Protein AF-A0A8S0ILF7-F1 (afdb_monomer)

Secondary structure (DSSP, 8-state):
------HHHHHHHHHHHHHHHHHHHHHHHHHHHHHHHHHTTSS----------HHHHHHHHHHHHHHHHTS-GGGGSTT--HHHHHHHHS-TT--HHHHHHHHHHHHHHHHHHHHHHHHHHHHHHHHHHHHHHHHHHHHHHHHHHHHHHHHHHHHHHHHHHHHHHHHHHHHHHHHHHHHHHHHHHHHHHHHHHHHHHHHHHS------

Sequence (208 aa):
MGDQPLDRQTSRLSLREQLGSRLQSFRASRGKERRRSQDDAVSATPKGPEVMSPRSRAALARSKQEALDALPADYYQPDYDPVAGELAMLPRMFTESDLEAVVEERSGVLETVSERLSQHVLSNYSKFVAGVTEVASVERDLQEAYKTAKTSRSELANALAEVRANMVITRKQKQKQGLERMLGTLQQLREAAHLHDALRHGTPLLTC

Foldseek 3Di:
DDDDDDPPPVVVVVVVVVVVVVVVVVVVVVVVVVVVVVVVPPPDDDPDDPPPDPVVVVVVLVVLVVLVVPDDPLVPDPPDDPVVVVVVVADPDDDPVNVVVVVVSVVSNVVSVVVVVVVVVVVVVVVVVVVVVVVVVVVVVVVVVVVVVVVVVVVVVVVVVVVVVVVVVVVVVVVVVVVVVVVVVVVVVVVVVVVVVCVVVVDDDPDD

Solvent-accessible surface area (backbone atoms only — not comparable to full-atom values): 12184 Å² total; per-residue (Å²): 140,78,89,88,90,72,75,77,62,60,64,58,54,55,56,52,53,56,53,52,54,55,54,52,54,56,56,54,53,62,61,54,59,57,54,62,66,55,69,77,58,75,83,67,76,72,84,64,81,78,81,67,52,72,68,56,50,53,50,52,53,47,54,48,47,51,51,55,70,67,49,63,76,59,80,77,44,93,86,55,58,68,66,65,52,53,63,69,71,50,60,97,80,67,52,73,68,58,54,50,51,51,48,52,54,51,49,55,41,50,52,48,51,52,50,52,49,51,52,52,51,51,51,51,47,51,53,50,53,51,50,54,54,48,54,54,48,54,50,52,52,52,53,48,52,50,50,51,54,52,51,52,53,52,50,50,54,49,52,51,53,50,52,54,53,51,51,53,51,51,51,53,48,52,51,50,53,52,52,53,52,50,51,53,52,53,50,53,50,50,53,51,49,52,51,50,49,48,54,68,72,64,59,76,85,90,72,135

Radius of gyration: 50.21 Å; Cα contacts (8 Å, |Δi|>4): 11; chains: 1; bounding box: 116×73×133 Å

pLDDT: mean 79.69, std 18.0, range [38.09, 97.81]

Mean predicted aligned error: 18.65 Å

Structure (mmCIF, N/CA/C/O backbone):
data_AF-A0A8S0ILF7-F1
#
_entry.id   AF-A0A8S0ILF7-F1
#
loop_
_atom_site.group_PDB
_atom_site.id
_atom_site.type_symbol
_atom_site.label_atom_id
_atom_site.label_alt_id
_atom_site.label_comp_id
_atom_site.label_asym_id
_atom_site.label_entity_id
_atom_site.label_seq_id
_atom_site.pdbx_PDB_ins_code
_atom_site.Cartn_x
_atom_site.Cartn_y
_atom_site.Cartn_z
_atom_site.occupancy
_atom_site.B_iso_or_equiv
_atom_site.auth_seq_id
_atom_site.auth_comp_id
_atom_site.auth_asym_id
_atom_site.auth_atom_id
_atom_site.pdbx_PDB_model_num
ATOM 1 N N . MET A 1 1 ? 49.358 58.330 -7.832 1.00 38.09 1 MET A N 1
ATOM 2 C CA . MET A 1 1 ? 49.149 58.848 -6.464 1.00 38.09 1 MET A CA 1
ATOM 3 C C . MET A 1 1 ? 47.652 58.781 -6.198 1.00 38.09 1 MET A C 1
ATOM 5 O O . MET A 1 1 ? 46.936 59.540 -6.823 1.00 38.09 1 MET A O 1
ATOM 9 N N . GLY A 1 2 ? 47.070 57.874 -5.430 1.00 43.91 2 GLY A N 1
ATOM 10 C CA . GLY A 1 2 ? 47.560 56.792 -4.591 1.00 43.91 2 GLY A CA 1
ATOM 11 C C . GLY A 1 2 ? 46.351 55.928 -4.200 1.00 43.91 2 GLY A C 1
ATOM 12 O O . GLY A 1 2 ? 45.204 56.315 -4.425 1.00 43.91 2 GLY A O 1
ATOM 13 N N . ASP A 1 3 ? 46.659 54.745 -3.691 1.00 47.09 3 ASP A N 1
ATOM 14 C CA . ASP A 1 3 ? 45.774 53.653 -3.289 1.00 47.09 3 ASP A CA 1
ATOM 15 C C . ASP A 1 3 ? 44.679 54.015 -2.273 1.00 47.09 3 ASP A C 1
ATOM 17 O O . ASP A 1 3 ? 44.877 54.904 -1.450 1.00 47.09 3 ASP A O 1
ATOM 21 N N . GLN A 1 4 ? 43.581 53.237 -2.273 1.00 57.41 4 GLN A N 1
ATOM 22 C CA . GLN A 1 4 ? 43.053 52.522 -1.089 1.00 57.41 4 GLN A CA 1
ATOM 23 C C . GLN A 1 4 ? 41.709 51.815 -1.379 1.00 57.41 4 GLN A C 1
ATOM 25 O O . GLN A 1 4 ? 40.686 52.469 -1.583 1.00 57.41 4 GLN A O 1
ATOM 30 N N . PRO A 1 5 ? 41.667 50.471 -1.294 1.00 52.41 5 PRO A N 1
ATOM 31 C CA . PRO A 1 5 ? 40.442 49.789 -0.887 1.00 52.41 5 PRO A CA 1
ATOM 32 C C . PRO A 1 5 ? 40.747 48.673 0.129 1.00 52.41 5 PRO A C 1
A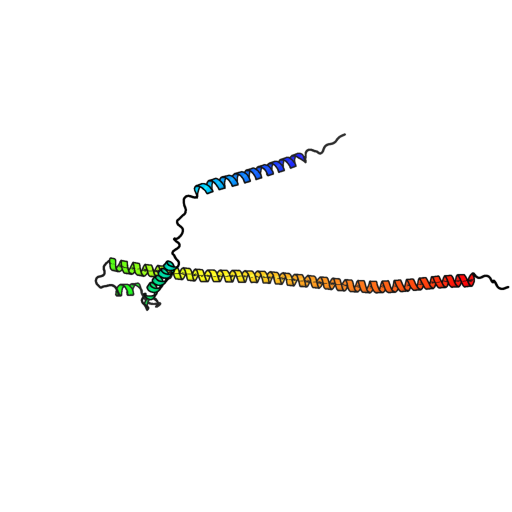TOM 34 O O . PRO A 1 5 ? 40.978 47.533 -0.263 1.00 52.41 5 PRO A O 1
ATOM 37 N N . LEU A 1 6 ? 40.733 48.970 1.437 1.00 54.31 6 LEU A N 1
ATOM 38 C CA . LEU A 1 6 ? 40.907 47.936 2.480 1.00 54.31 6 LEU A CA 1
ATOM 39 C C . LEU A 1 6 ? 39.852 47.929 3.607 1.00 54.31 6 LEU A C 1
ATOM 41 O O . LEU A 1 6 ? 39.732 46.925 4.305 1.00 54.31 6 LEU A O 1
ATOM 45 N N . ASP A 1 7 ? 38.980 48.933 3.732 1.00 55.03 7 ASP A N 1
ATOM 46 C CA . ASP A 1 7 ? 38.110 49.036 4.924 1.00 55.03 7 ASP A CA 1
ATOM 47 C C . ASP A 1 7 ? 36.784 48.258 4.882 1.00 55.03 7 ASP A C 1
ATOM 49 O O . ASP A 1 7 ? 36.095 48.143 5.893 1.00 55.03 7 ASP A O 1
ATOM 53 N N . ARG A 1 8 ? 36.390 47.662 3.748 1.00 55.03 8 ARG A N 1
ATOM 54 C CA . ARG A 1 8 ? 35.097 46.941 3.664 1.00 55.03 8 ARG A CA 1
ATOM 55 C C . ARG A 1 8 ? 35.149 45.473 4.091 1.00 55.03 8 ARG A C 1
ATOM 57 O O . ARG A 1 8 ? 34.095 44.869 4.300 1.00 55.03 8 ARG A O 1
ATOM 64 N N . GLN A 1 9 ? 36.336 44.878 4.213 1.00 55.25 9 GLN A N 1
ATOM 65 C CA . GLN A 1 9 ? 36.470 43.466 4.595 1.00 55.25 9 GLN A CA 1
ATOM 66 C C . GLN A 1 9 ? 36.501 43.258 6.116 1.00 55.25 9 GLN A C 1
ATOM 68 O O . GLN A 1 9 ? 35.951 42.269 6.601 1.00 55.25 9 GLN A O 1
ATOM 73 N N . THR A 1 10 ? 37.035 44.207 6.886 1.00 55.06 10 THR A N 1
ATOM 74 C CA . THR A 1 10 ? 37.161 44.100 8.351 1.00 55.06 10 THR A CA 1
ATOM 75 C C . THR A 1 10 ? 35.806 44.181 9.067 1.00 55.06 10 THR A C 1
ATOM 77 O O . THR A 1 10 ? 35.547 43.404 9.987 1.00 55.06 10 THR A O 1
ATOM 80 N N . SER A 1 11 ? 34.870 45.010 8.586 1.00 57.91 11 SER A N 1
ATOM 81 C CA . SER A 1 11 ? 33.524 45.115 9.177 1.00 57.91 11 SER A CA 1
ATOM 82 C C . SER A 1 11 ? 32.675 43.846 9.011 1.00 57.91 11 SER A C 1
ATOM 84 O O . SER A 1 11 ? 31.798 43.574 9.830 1.00 57.91 11 SER A O 1
ATOM 86 N N . ARG A 1 12 ? 32.932 43.031 7.976 1.00 55.81 12 ARG A N 1
ATOM 87 C CA . ARG A 1 12 ? 32.200 41.771 7.745 1.00 55.81 12 ARG A CA 1
ATOM 88 C C . ARG A 1 12 ? 32.701 40.615 8.609 1.00 55.81 12 ARG A C 1
ATOM 90 O O . ARG A 1 12 ? 31.913 39.726 8.928 1.00 55.81 12 ARG A O 1
ATOM 97 N N . LEU A 1 13 ? 33.971 40.635 9.010 1.00 56.78 13 LEU A N 1
ATOM 98 C CA . LEU A 1 13 ? 34.533 39.629 9.916 1.00 56.78 13 LEU A CA 1
ATOM 99 C C . LEU A 1 13 ? 34.046 39.849 11.358 1.00 56.78 13 LEU A C 1
ATOM 101 O O . LEU A 1 13 ? 33.595 38.899 11.996 1.00 56.78 13 LEU A O 1
ATOM 105 N N . SER A 1 14 ? 33.974 41.108 11.808 1.00 60.34 14 SER A N 1
ATOM 106 C CA . SER A 1 14 ? 33.461 41.482 13.138 1.00 60.34 14 SER A CA 1
ATOM 107 C C . SER A 1 14 ? 32.004 41.049 13.378 1.00 60.34 14 SER A C 1
ATOM 109 O O . SER A 1 14 ? 31.672 40.518 14.442 1.00 60.34 14 SER A O 1
ATOM 111 N N . LEU A 1 15 ? 31.129 41.190 12.373 1.00 57.66 15 LEU A N 1
ATOM 112 C CA . LEU A 1 15 ? 29.717 40.812 12.512 1.00 57.66 15 LEU A CA 1
ATOM 113 C C . LEU A 1 15 ? 29.526 39.290 12.634 1.00 57.66 15 LEU A C 1
ATOM 115 O O . LEU A 1 15 ? 28.615 38.817 13.316 1.00 57.66 15 LEU A O 1
ATOM 119 N N . ARG A 1 16 ? 30.393 38.505 11.981 1.00 60.06 16 ARG A N 1
ATOM 120 C CA . ARG A 1 16 ? 30.332 37.038 12.008 1.00 60.06 16 ARG A CA 1
ATOM 121 C C . ARG A 1 16 ? 30.837 36.478 13.343 1.00 60.06 16 ARG A C 1
ATOM 123 O O . ARG A 1 16 ? 30.262 35.512 13.844 1.00 60.06 16 ARG A O 1
ATOM 130 N N . GLU A 1 17 ? 31.826 37.121 13.961 1.00 61.41 17 GLU A N 1
ATOM 131 C CA . GLU A 1 17 ? 32.304 36.777 15.309 1.00 61.41 17 GLU A CA 1
ATOM 132 C C . GLU A 1 17 ? 31.301 37.169 16.411 1.00 61.41 17 GLU A C 1
ATOM 134 O O . GLU A 1 17 ? 31.074 36.403 17.356 1.00 61.41 17 GLU A O 1
ATOM 139 N N . GLN A 1 18 ? 30.606 38.302 16.263 1.00 61.38 18 GLN A N 1
ATOM 140 C CA . GLN A 1 18 ? 29.538 38.701 17.192 1.00 61.38 18 GLN A CA 1
ATOM 141 C C . GLN A 1 18 ? 28.323 37.761 17.155 1.00 61.38 18 GLN A C 1
ATOM 143 O O . GLN A 1 18 ? 27.709 37.494 18.191 1.00 61.38 18 GLN A O 1
ATOM 148 N N . LEU A 1 19 ? 27.980 37.209 15.988 1.00 60.31 19 LEU A N 1
ATOM 149 C CA . LEU A 1 19 ? 26.893 36.230 15.877 1.00 60.31 19 LEU A CA 1
ATOM 150 C C . LEU A 1 19 ? 27.303 34.841 16.394 1.00 60.31 19 LEU A C 1
ATOM 152 O O . LEU A 1 19 ? 26.491 34.159 17.024 1.00 60.31 19 LEU A O 1
ATOM 156 N N . GLY A 1 20 ? 28.566 34.443 16.204 1.00 62.06 20 GLY A N 1
ATOM 157 C CA . GLY A 1 20 ? 29.103 33.188 16.740 1.00 62.06 20 GLY A CA 1
ATOM 158 C C . GLY A 1 20 ? 29.127 33.151 18.272 1.00 62.06 20 GLY A C 1
ATOM 159 O O . GLY A 1 20 ? 28.687 32.171 18.876 1.00 62.06 20 GLY A O 1
ATOM 160 N N . SER A 1 21 ? 29.566 34.241 18.907 1.00 63.09 21 SER A N 1
ATOM 161 C CA . SER A 1 21 ? 29.618 34.365 20.373 1.00 63.09 21 SER A CA 1
ATOM 162 C C . SER A 1 21 ? 28.227 34.424 21.019 1.00 63.09 21 SER A C 1
ATOM 164 O O . SER A 1 21 ? 28.002 33.786 22.051 1.00 63.09 21 SER A O 1
ATOM 166 N N . ARG A 1 22 ? 27.250 35.088 20.380 1.00 60.34 22 ARG A N 1
ATOM 167 C CA . ARG A 1 22 ? 25.849 35.097 20.843 1.00 60.34 22 ARG A CA 1
ATOM 168 C C . ARG A 1 22 ? 25.179 33.725 20.775 1.00 60.34 22 ARG A C 1
ATOM 170 O O . ARG A 1 22 ? 24.416 33.378 21.672 1.00 60.34 22 ARG A O 1
ATOM 177 N N . LEU A 1 23 ? 25.460 32.916 19.755 1.00 59.75 23 LEU A N 1
ATOM 178 C CA . LEU A 1 23 ? 24.883 31.568 19.667 1.00 59.75 23 LEU A CA 1
ATOM 179 C C . LEU A 1 23 ? 25.485 30.603 20.701 1.00 59.75 23 LEU A C 1
ATOM 181 O O . LEU A 1 23 ? 24.783 29.718 21.198 1.00 59.75 23 LEU A O 1
ATOM 185 N N . GLN A 1 24 ? 26.753 30.789 21.078 1.00 61.06 24 GLN A N 1
ATOM 186 C CA . GLN A 1 24 ? 27.391 29.971 22.114 1.00 61.06 24 GLN A CA 1
ATOM 187 C C . GLN A 1 24 ? 26.863 30.284 23.522 1.00 61.06 24 GLN A C 1
ATOM 189 O O . GLN A 1 24 ? 26.600 29.351 24.284 1.00 61.06 24 GLN A O 1
ATOM 194 N N . SER A 1 25 ? 26.610 31.556 23.856 1.00 62.41 25 SER A N 1
ATOM 195 C CA . SER A 1 25 ? 26.035 31.921 25.162 1.00 62.41 25 SER A CA 1
ATOM 196 C C . SER A 1 25 ? 24.579 31.461 25.321 1.00 62.41 25 SER A C 1
ATOM 198 O O . SER A 1 25 ? 24.201 30.979 26.390 1.00 62.41 25 SER A O 1
ATOM 200 N N . PHE A 1 26 ? 23.783 31.471 24.245 1.00 58.09 26 PHE A N 1
ATOM 201 C CA . PHE A 1 26 ? 22.426 30.904 24.259 1.00 58.09 26 PHE A CA 1
ATOM 202 C C . PHE A 1 26 ? 22.411 29.380 24.463 1.00 58.09 26 PHE A C 1
ATOM 204 O O . PHE A 1 26 ? 21.533 28.852 25.153 1.00 58.09 26 PHE A O 1
ATOM 211 N N . ARG A 1 27 ? 23.389 28.656 23.901 1.00 58.84 27 ARG A N 1
ATOM 212 C CA . ARG A 1 27 ? 23.500 27.197 24.071 1.00 58.84 27 ARG A CA 1
ATOM 213 C C . ARG A 1 27 ? 23.954 26.812 25.484 1.00 58.84 27 ARG A C 1
ATOM 215 O O . ARG A 1 27 ? 23.484 25.803 26.008 1.00 58.84 27 ARG A O 1
ATOM 222 N N . ALA A 1 28 ? 24.803 27.624 26.118 1.00 59.00 28 ALA A N 1
ATOM 223 C CA . ALA A 1 28 ? 25.267 27.401 27.488 1.00 59.00 28 ALA A CA 1
ATOM 224 C C . ALA A 1 28 ? 24.167 27.636 28.545 1.00 59.00 28 ALA A C 1
ATOM 226 O O . ALA A 1 28 ? 24.058 26.845 29.483 1.00 59.00 28 ALA A O 1
ATOM 227 N N . SER A 1 29 ? 23.297 28.643 28.371 1.00 57.84 29 SER A N 1
ATOM 228 C CA . SER A 1 29 ? 22.188 28.889 29.314 1.00 57.84 29 SER A CA 1
ATOM 229 C C . SER A 1 29 ? 21.117 27.794 29.287 1.00 57.84 29 SER A C 1
ATOM 231 O O . SER A 1 29 ? 20.679 27.345 30.344 1.00 57.84 29 SER A O 1
ATOM 233 N N . ARG A 1 30 ? 20.752 27.259 28.110 1.00 57.44 30 ARG A N 1
ATOM 234 C CA . ARG A 1 30 ? 19.754 26.169 28.032 1.00 57.44 30 ARG A CA 1
ATOM 235 C C . ARG A 1 30 ? 20.221 24.847 28.651 1.00 57.44 30 ARG A C 1
ATOM 237 O O . ARG A 1 30 ? 19.387 24.048 29.069 1.00 57.44 30 ARG A O 1
ATOM 244 N N . GLY A 1 31 ? 21.531 24.602 28.714 1.00 50.47 31 GLY A N 1
ATOM 245 C CA . GLY A 1 31 ? 22.085 23.398 29.340 1.00 50.47 31 GLY A CA 1
ATOM 246 C C . GLY A 1 31 ? 22.060 23.428 30.872 1.00 50.47 31 GLY A C 1
ATOM 247 O O . GLY A 1 31 ? 22.010 22.371 31.498 1.00 50.47 31 GLY A O 1
ATOM 248 N N . LYS A 1 32 ? 22.073 24.624 31.478 1.00 54.00 32 LYS A N 1
ATOM 249 C CA . LYS A 1 32 ? 22.167 24.796 32.936 1.00 54.00 32 LYS A CA 1
ATOM 250 C C . LYS A 1 32 ? 20.793 24.831 33.616 1.00 54.00 32 LYS A C 1
ATOM 252 O O . LYS A 1 32 ? 20.650 24.243 34.683 1.00 54.00 32 LYS A O 1
ATOM 257 N N . GLU A 1 33 ? 19.778 25.396 32.956 1.00 51.66 33 GLU A N 1
ATOM 258 C CA . GLU A 1 33 ? 18.379 25.368 33.424 1.00 51.66 33 GLU A CA 1
ATOM 259 C C . GLU A 1 33 ? 17.842 23.929 33.528 1.00 51.66 33 GLU A C 1
ATOM 261 O O . GLU A 1 33 ? 17.172 23.563 34.487 1.00 51.66 33 GLU A O 1
ATOM 266 N N . ARG A 1 34 ? 18.210 23.067 32.568 1.00 52.72 34 ARG A N 1
ATOM 267 C CA . ARG A 1 34 ? 17.722 21.682 32.501 1.00 52.72 34 ARG A CA 1
ATOM 268 C C . ARG A 1 34 ? 18.242 20.768 33.608 1.00 52.72 34 ARG A C 1
ATOM 270 O O . ARG A 1 34 ? 17.570 19.796 33.920 1.00 52.72 34 ARG A O 1
ATOM 277 N N . ARG A 1 35 ? 19.415 21.051 34.185 1.00 50.53 35 ARG A N 1
ATOM 278 C CA . ARG A 1 35 ? 19.965 20.234 35.280 1.00 50.53 35 ARG A CA 1
ATOM 279 C C . ARG A 1 35 ? 19.326 20.573 36.623 1.00 50.53 35 ARG A C 1
ATOM 281 O O . ARG A 1 35 ? 19.056 19.670 37.397 1.00 50.53 35 ARG A O 1
ATOM 288 N N . ARG A 1 36 ? 18.988 21.845 36.863 1.00 50.94 36 ARG A N 1
ATOM 289 C CA . ARG A 1 36 ? 18.356 22.257 38.125 1.00 50.94 36 ARG A CA 1
ATOM 290 C C . ARG A 1 36 ? 16.922 21.741 38.267 1.00 50.94 36 ARG A C 1
ATOM 292 O O . ARG A 1 36 ? 16.535 21.345 39.350 1.00 50.94 36 ARG A O 1
ATOM 299 N N . SER A 1 37 ? 16.171 21.650 37.169 1.00 50.81 37 SER A N 1
ATOM 300 C CA . SER A 1 37 ? 14.818 21.070 37.185 1.00 50.81 37 SER A CA 1
ATOM 301 C C . SER A 1 37 ? 14.788 19.537 37.214 1.00 50.81 37 SER A C 1
ATOM 303 O O . SER A 1 37 ? 13.708 18.964 37.320 1.00 50.81 37 SER A O 1
ATOM 305 N N . GLN A 1 38 ? 15.936 18.866 37.065 1.00 48.66 38 GLN A N 1
ATOM 306 C CA . GLN A 1 38 ? 16.002 17.403 37.036 1.00 48.66 38 GLN A CA 1
ATOM 307 C C . GLN A 1 38 ? 16.327 16.806 38.412 1.00 48.66 38 GLN A C 1
ATOM 309 O O . GLN A 1 38 ? 15.886 15.696 38.692 1.00 48.66 38 GLN A O 1
ATOM 314 N N . ASP A 1 39 ? 17.000 17.562 39.285 1.00 46.12 39 ASP A N 1
ATOM 315 C CA . ASP A 1 39 ? 17.354 17.103 40.634 1.00 46.12 39 ASP A CA 1
ATOM 316 C C . ASP A 1 39 ? 16.225 17.331 41.666 1.00 46.12 39 ASP A C 1
ATOM 318 O O . ASP A 1 39 ? 16.116 16.571 42.625 1.00 46.12 39 ASP A O 1
ATOM 322 N N . ASP A 1 40 ? 15.305 18.277 41.428 1.00 47.06 40 ASP A N 1
ATOM 323 C CA . ASP A 1 40 ? 14.138 18.530 42.303 1.00 47.06 40 ASP A CA 1
ATOM 324 C C . ASP A 1 40 ? 12.918 17.627 41.999 1.00 47.06 40 ASP A C 1
ATOM 326 O O . ASP A 1 40 ? 11.901 17.690 42.687 1.00 47.06 40 ASP A O 1
ATOM 330 N N . ALA A 1 41 ? 13.001 16.758 40.982 1.00 44.53 41 ALA A N 1
ATOM 331 C CA . ALA A 1 41 ? 11.900 15.886 40.546 1.00 44.53 41 ALA A CA 1
ATOM 332 C C . ALA A 1 41 ? 12.064 14.402 40.948 1.00 44.53 41 ALA A C 1
ATOM 334 O O . ALA A 1 41 ? 11.237 13.571 40.574 1.00 44.53 41 ALA A O 1
ATOM 335 N N . VAL A 1 42 ? 13.111 14.042 41.702 1.00 49.00 42 VAL A N 1
ATOM 336 C CA . VAL A 1 42 ? 13.426 12.634 42.041 1.00 49.00 42 VAL A CA 1
ATOM 337 C C . VAL A 1 42 ? 12.732 12.142 43.329 1.00 49.00 42 VAL A C 1
ATOM 339 O O . VAL A 1 42 ? 12.794 10.958 43.641 1.00 49.00 42 VAL A O 1
ATOM 342 N N . SER A 1 43 ? 12.000 12.989 44.063 1.00 45.09 43 SER A N 1
ATOM 343 C CA . SER A 1 43 ? 11.345 12.596 45.331 1.00 45.09 43 SER A CA 1
ATOM 344 C C . SER A 1 43 ? 9.820 12.433 45.276 1.00 45.09 43 SER A C 1
ATOM 346 O O . SER A 1 43 ? 9.210 12.108 46.293 1.00 45.09 43 SER A O 1
ATOM 348 N N . ALA A 1 44 ? 9.190 12.585 44.110 1.00 46.44 44 ALA A N 1
ATOM 349 C CA . ALA A 1 44 ? 7.756 12.360 43.944 1.00 46.44 44 ALA A CA 1
ATOM 350 C C . ALA A 1 44 ? 7.499 11.387 42.792 1.00 46.44 44 ALA A C 1
ATOM 352 O O . ALA A 1 44 ? 7.015 11.763 41.728 1.00 46.44 44 ALA A O 1
ATOM 353 N N . THR A 1 45 ? 7.828 10.112 42.997 1.00 46.31 45 THR A N 1
ATOM 354 C CA . THR A 1 45 ? 7.235 9.037 42.202 1.00 46.31 45 THR A CA 1
ATOM 355 C C . THR A 1 45 ? 5.733 9.000 42.505 1.00 46.31 45 THR A C 1
ATOM 357 O O . THR A 1 4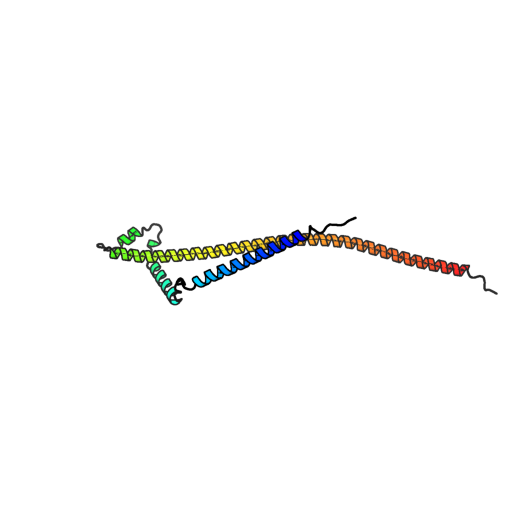5 ? 5.353 8.660 43.630 1.00 46.31 45 THR A O 1
ATOM 360 N N . PRO A 1 46 ? 4.841 9.319 41.547 1.00 44.69 46 PRO A N 1
ATOM 361 C CA . PRO A 1 46 ? 3.455 8.913 41.685 1.00 44.69 46 PRO A CA 1
ATOM 362 C C . PRO A 1 46 ? 3.471 7.385 41.715 1.00 44.69 46 PRO A C 1
ATOM 364 O O . PRO A 1 46 ? 4.090 6.754 40.854 1.00 44.69 46 PRO A O 1
ATOM 367 N N . LYS A 1 47 ? 2.849 6.786 42.736 1.00 45.69 47 LYS A N 1
ATOM 368 C CA . LYS A 1 47 ? 2.578 5.348 42.755 1.00 45.69 47 LYS A CA 1
ATOM 369 C C . LYS A 1 47 ? 1.920 5.010 41.416 1.00 45.69 47 LYS A C 1
ATOM 371 O O . LYS A 1 47 ? 0.792 5.427 41.161 1.00 45.69 47 LYS A O 1
ATOM 376 N N . GLY A 1 48 ? 2.666 4.346 40.532 1.00 43.91 48 GLY A N 1
ATOM 377 C CA . GLY A 1 48 ? 2.119 3.814 39.291 1.00 43.91 48 GLY A CA 1
ATOM 378 C C . GLY A 1 48 ? 0.953 2.879 39.617 1.00 43.91 48 GLY A C 1
ATOM 379 O O . GLY A 1 48 ? 0.867 2.409 40.757 1.00 43.91 48 GLY A O 1
ATOM 380 N N . PRO A 1 49 ? 0.054 2.608 38.655 1.00 53.09 49 PRO A N 1
ATOM 381 C CA . PRO A 1 49 ? -1.045 1.682 38.885 1.00 53.09 49 PRO A CA 1
ATOM 382 C C . PRO A 1 49 ? -0.440 0.378 39.397 1.00 53.09 49 PRO A C 1
ATOM 384 O O . PRO A 1 49 ? 0.426 -0.189 38.726 1.00 53.09 49 PRO A O 1
ATOM 387 N N . GLU A 1 50 ? -0.823 -0.041 40.607 1.00 52.53 50 GLU A N 1
ATOM 388 C CA . GLU A 1 50 ? -0.378 -1.308 41.173 1.00 52.53 50 GLU A CA 1
ATOM 389 C C . GLU A 1 50 ? -0.549 -2.374 40.095 1.00 52.53 50 GLU A C 1
ATOM 391 O O . GLU A 1 50 ? -1.654 -2.635 39.607 1.00 52.53 50 GLU A O 1
ATOM 396 N N . VAL A 1 51 ? 0.572 -2.932 39.638 1.00 57.88 51 VAL A N 1
ATOM 397 C CA . VAL A 1 51 ? 0.565 -3.970 38.617 1.00 57.88 51 VAL A CA 1
ATOM 398 C C . VAL A 1 51 ? 0.036 -5.218 39.306 1.00 57.88 51 VAL A C 1
ATOM 400 O O . VAL A 1 51 ? 0.793 -6.025 39.839 1.00 57.88 51 VAL A O 1
ATOM 403 N N . MET A 1 52 ? -1.293 -5.335 39.355 1.00 60.66 52 MET A N 1
ATOM 404 C CA . MET A 1 52 ? -1.982 -6.525 39.828 1.00 60.66 52 MET A CA 1
ATOM 405 C C . MET A 1 52 ? -1.377 -7.741 39.127 1.00 60.66 52 MET A C 1
ATOM 407 O O . MET A 1 52 ? -1.245 -7.763 37.899 1.00 60.66 52 MET A O 1
ATOM 411 N N . SER A 1 53 ? -1.013 -8.745 39.922 1.00 73.94 53 SER A N 1
ATOM 412 C CA . SER A 1 53 ? -0.519 -10.027 39.429 1.00 73.94 53 SER A CA 1
ATOM 413 C C . SER A 1 53 ? -1.442 -10.582 38.328 1.00 73.94 53 SER A C 1
ATOM 415 O O . SER A 1 53 ? -2.667 -10.460 38.426 1.00 73.94 53 SER A O 1
ATOM 417 N N . PRO A 1 54 ? -0.909 -11.247 37.287 1.00 68.50 54 PRO A N 1
ATOM 418 C CA . PRO A 1 54 ? -1.725 -11.859 36.235 1.00 68.50 54 PRO A CA 1
ATOM 419 C C . PRO A 1 54 ? -2.826 -12.778 36.788 1.00 68.50 54 PRO A C 1
ATOM 421 O O . PRO A 1 54 ? -3.925 -12.836 36.241 1.00 68.50 54 PRO A O 1
ATOM 424 N N . ARG A 1 55 ? -2.557 -13.445 37.921 1.00 69.44 55 ARG A N 1
ATOM 425 C CA . ARG A 1 55 ? -3.540 -14.270 38.637 1.00 69.44 55 ARG A CA 1
ATOM 426 C C . ARG A 1 55 ? -4.688 -13.456 39.234 1.00 69.44 55 ARG A C 1
ATOM 428 O O . ARG A 1 55 ? -5.829 -13.892 39.131 1.00 69.44 55 ARG A O 1
ATOM 435 N N . SER A 1 56 ? -4.417 -12.294 39.828 1.00 73.38 56 SER A N 1
ATOM 436 C CA . SER A 1 56 ? -5.466 -11.460 40.424 1.00 73.38 56 SER A CA 1
ATOM 437 C C . SER A 1 56 ? -6.294 -10.736 39.366 1.00 73.38 56 SER A C 1
ATOM 439 O O . SER A 1 56 ? -7.500 -10.608 39.540 1.00 73.38 56 SER A O 1
ATOM 441 N N . ARG A 1 57 ? -5.707 -10.362 38.220 1.00 70.19 57 ARG A N 1
ATOM 442 C CA . ARG A 1 57 ? -6.478 -9.853 37.069 1.00 70.19 57 ARG A CA 1
ATOM 443 C C . ARG A 1 57 ? -7.419 -10.900 36.483 1.00 70.19 57 ARG A C 1
ATOM 445 O O . ARG A 1 57 ? -8.566 -10.584 36.193 1.00 70.19 57 ARG A O 1
ATOM 452 N N . ALA A 1 58 ? -6.953 -12.139 36.327 1.00 73.69 58 ALA A N 1
ATOM 453 C CA . ALA A 1 58 ? -7.790 -13.227 35.826 1.00 73.69 58 ALA A CA 1
ATOM 454 C C . ALA A 1 58 ? -8.932 -13.571 36.797 1.00 73.69 58 ALA A C 1
ATOM 456 O O . ALA A 1 58 ? -10.047 -13.827 36.354 1.00 73.69 58 ALA A O 1
ATOM 457 N N . ALA A 1 59 ? -8.671 -13.538 38.108 1.00 77.50 59 ALA A N 1
ATOM 458 C CA . ALA A 1 59 ? -9.704 -13.717 39.126 1.00 77.50 59 ALA A CA 1
ATOM 459 C C . ALA A 1 59 ? -10.750 -12.589 39.086 1.00 77.50 59 ALA A C 1
ATOM 461 O O . ALA A 1 59 ? -11.941 -12.875 39.067 1.00 77.50 59 ALA A O 1
ATOM 462 N N . LEU A 1 60 ? -10.313 -11.330 38.969 1.00 76.38 60 LEU A N 1
ATOM 463 C CA . LEU A 1 60 ? -11.210 -10.176 38.855 1.00 76.38 60 LEU A CA 1
ATOM 464 C C . LEU A 1 60 ? -12.039 -10.214 37.561 1.00 76.38 60 LEU A C 1
ATOM 466 O O . LEU A 1 60 ? -13.212 -9.874 37.549 1.00 76.38 60 LEU A O 1
ATOM 470 N N . ALA A 1 61 ? -11.447 -10.645 36.446 1.00 76.00 61 ALA A N 1
ATOM 471 C CA . ALA A 1 61 ? -12.170 -10.785 35.184 1.00 76.00 61 ALA A CA 1
ATOM 472 C C . ALA A 1 61 ? -13.251 -11.878 35.251 1.00 76.00 61 ALA A C 1
ATOM 474 O O . ALA A 1 61 ? -14.314 -11.712 34.655 1.00 76.00 61 ALA A O 1
ATOM 475 N N . ARG A 1 62 ? -12.988 -12.968 35.987 1.00 79.31 62 ARG A N 1
ATOM 476 C CA . ARG A 1 62 ? -13.971 -14.029 36.249 1.00 79.31 62 ARG A CA 1
ATOM 477 C C . AR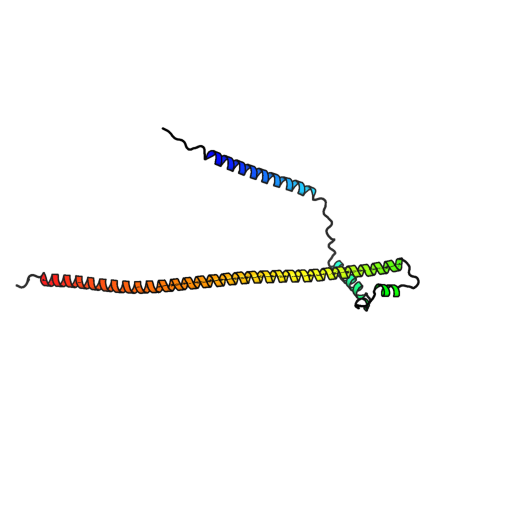G A 1 62 ? -15.097 -13.540 37.147 1.00 79.31 62 ARG A C 1
ATOM 479 O O . ARG A 1 62 ? -16.242 -13.690 36.754 1.00 79.31 62 ARG A O 1
ATOM 486 N N . SER A 1 63 ? -14.794 -12.859 38.252 1.00 78.81 63 SER A N 1
ATOM 487 C CA . SER A 1 63 ? -15.838 -12.313 39.132 1.00 78.81 63 SER A CA 1
ATOM 488 C C . SER A 1 63 ? -16.713 -11.275 38.420 1.00 78.81 63 SER A C 1
ATOM 490 O O . SER A 1 63 ? -17.922 -11.240 38.610 1.00 78.81 63 SER A O 1
ATOM 492 N N . LYS A 1 64 ? -16.124 -10.463 37.533 1.00 79.62 64 LYS A N 1
ATOM 493 C CA . LYS A 1 64 ? -16.865 -9.528 36.671 1.00 79.62 64 LYS A CA 1
ATOM 494 C C . LYS A 1 64 ? -17.752 -10.239 35.644 1.00 79.62 64 LYS A C 1
ATOM 496 O O . LYS A 1 64 ? -18.803 -9.721 35.295 1.00 79.62 64 LYS A O 1
ATOM 501 N N . GLN A 1 65 ? -17.322 -11.392 35.128 1.00 80.81 65 GLN A N 1
ATOM 502 C CA . GLN A 1 65 ? -18.143 -12.216 34.235 1.00 80.81 65 GLN A CA 1
ATOM 503 C C . GLN A 1 65 ? -19.292 -12.869 35.005 1.00 80.81 65 GLN A C 1
ATOM 505 O O . GLN A 1 65 ? -20.422 -12.805 34.551 1.00 80.81 65 GLN A O 1
ATOM 510 N N . GLU A 1 66 ? -19.017 -13.415 36.186 1.00 82.75 66 GLU A N 1
ATOM 511 C CA . GLU A 1 66 ? -20.027 -14.015 37.060 1.00 82.75 66 GLU A CA 1
ATOM 512 C C . GLU A 1 66 ? -21.096 -12.991 37.471 1.00 82.75 66 GLU A C 1
ATOM 514 O O . GLU A 1 66 ? -22.276 -13.314 37.451 1.00 82.75 66 GLU A O 1
ATOM 519 N N . ALA A 1 67 ? -20.712 -11.738 37.748 1.00 79.25 67 ALA A N 1
ATOM 520 C CA . ALA A 1 67 ? -21.655 -10.652 38.035 1.00 79.25 67 ALA A CA 1
ATOM 521 C C . ALA A 1 67 ? -22.545 -10.277 36.833 1.00 79.25 67 ALA A C 1
ATOM 523 O O . ALA A 1 67 ? -23.688 -9.868 37.014 1.00 79.25 67 ALA A O 1
ATOM 524 N N . LEU A 1 68 ? -22.040 -10.424 35.603 1.00 81.81 68 LEU A N 1
ATOM 525 C CA . LEU A 1 68 ? -22.827 -10.217 34.383 1.00 81.81 68 LEU A CA 1
ATOM 526 C C . LEU A 1 68 ? -23.742 -11.403 34.083 1.00 81.81 68 LEU A C 1
ATOM 528 O O . LEU A 1 68 ? -24.876 -11.203 33.668 1.00 81.81 68 LEU A O 1
ATOM 532 N N . ASP A 1 69 ? -23.262 -12.623 34.308 1.00 83.38 69 ASP A N 1
ATOM 533 C CA . ASP A 1 69 ? -24.036 -13.846 34.091 1.00 83.38 69 ASP A CA 1
ATOM 534 C C . ASP A 1 69 ? -25.134 -14.019 35.162 1.00 83.38 69 ASP A C 1
ATOM 536 O O . ASP A 1 69 ? -26.122 -14.713 34.931 1.00 83.38 69 ASP A O 1
ATOM 540 N N . ALA A 1 70 ? -24.978 -13.375 36.325 1.00 83.19 70 ALA A N 1
ATOM 541 C CA . ALA A 1 70 ? -25.976 -13.319 37.390 1.00 83.19 70 ALA A CA 1
ATOM 542 C C . ALA A 1 70 ? -27.129 -12.337 37.109 1.00 83.19 70 ALA A C 1
ATOM 544 O O . ALA A 1 70 ? -28.134 -12.364 37.825 1.00 83.19 70 ALA A O 1
ATOM 545 N N . LEU A 1 71 ? -27.013 -11.476 36.090 1.00 82.94 71 LEU A N 1
ATOM 546 C CA . LEU A 1 71 ? -28.074 -10.535 35.745 1.00 82.94 71 LEU A CA 1
ATOM 547 C C . LEU A 1 71 ? -29.296 -11.285 35.179 1.00 82.94 71 LEU A C 1
ATOM 549 O O . LEU A 1 71 ? -29.133 -12.174 34.338 1.00 82.94 71 LEU A O 1
ATOM 553 N N . PRO A 1 72 ? -30.530 -10.927 35.583 1.00 82.81 72 PRO A N 1
ATOM 554 C CA . PRO A 1 72 ? -31.732 -11.529 35.016 1.00 82.81 72 PRO A CA 1
ATOM 555 C C . PRO A 1 72 ? -31.781 -11.377 33.491 1.00 82.81 72 PRO A C 1
ATOM 557 O O . PRO A 1 72 ? -31.464 -10.315 32.957 1.00 82.81 72 PRO A O 1
ATOM 560 N N . ALA A 1 73 ? -32.239 -12.414 32.783 1.00 83.38 73 ALA A N 1
ATOM 561 C CA . ALA A 1 73 ? -32.303 -12.420 31.317 1.00 83.38 73 ALA A CA 1
ATOM 562 C C . ALA A 1 73 ? -33.157 -11.273 30.737 1.00 83.38 73 ALA A C 1
ATOM 564 O O . ALA A 1 73 ? -32.936 -10.837 29.606 1.00 83.38 73 ALA A O 1
ATOM 565 N N . ASP A 1 74 ? -34.099 -10.760 31.528 1.00 85.06 74 ASP A N 1
ATOM 566 C CA . ASP A 1 74 ? -34.987 -9.661 31.156 1.00 85.06 74 ASP A CA 1
ATOM 567 C C . ASP A 1 74 ? -34.227 -8.344 30.925 1.00 85.06 74 ASP A C 1
ATOM 569 O O . ASP A 1 74 ? -34.637 -7.552 30.081 1.00 85.06 74 ASP A O 1
ATOM 573 N N . TYR A 1 75 ? -33.049 -8.160 31.542 1.00 84.50 75 TYR A N 1
ATOM 574 C CA . TYR A 1 75 ? -32.175 -7.001 31.303 1.00 84.50 75 TYR A CA 1
ATOM 575 C C . TYR A 1 75 ? -31.674 -6.880 29.859 1.00 84.50 75 TYR A C 1
ATOM 577 O O . TYR A 1 75 ? -31.241 -5.805 29.447 1.00 84.50 75 TYR A O 1
ATOM 585 N N . TYR A 1 76 ? -31.708 -7.968 29.089 1.00 86.25 76 TYR A N 1
ATOM 586 C CA . TYR A 1 76 ? -31.293 -7.970 27.687 1.00 86.25 76 TYR A CA 1
ATOM 587 C C . TYR A 1 76 ? -32.451 -7.691 26.720 1.00 86.25 76 TYR A C 1
ATOM 589 O O . 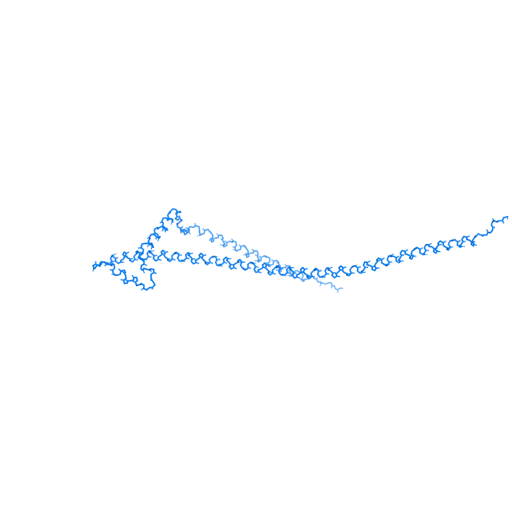TYR A 1 76 ? -32.226 -7.622 25.509 1.00 86.25 76 TYR A O 1
ATOM 597 N N . GLN A 1 77 ? -33.682 -7.539 27.221 1.00 91.38 77 GLN A N 1
ATOM 598 C CA . GLN A 1 77 ? -34.833 -7.206 26.390 1.00 91.38 77 GLN A CA 1
ATOM 599 C C . GLN A 1 77 ? -34.930 -5.687 26.169 1.00 91.38 77 GLN A C 1
ATOM 601 O O . GLN A 1 77 ? -34.723 -4.913 27.101 1.00 91.38 77 GLN A O 1
ATOM 606 N N . PRO A 1 78 ? -35.272 -5.236 24.949 1.00 85.38 78 PRO A N 1
ATOM 607 C CA . PRO A 1 78 ? -35.295 -3.812 24.608 1.00 85.38 78 PRO A CA 1
ATOM 608 C C . PRO A 1 78 ? -36.394 -3.012 25.328 1.00 85.38 78 PRO A C 1
ATOM 610 O O . PRO A 1 78 ? -36.232 -1.807 25.498 1.00 85.38 78 PRO A O 1
ATOM 613 N N . ASP A 1 79 ? -37.473 -3.670 25.763 1.00 89.88 79 ASP A N 1
ATOM 614 C CA . ASP A 1 79 ? -38.652 -3.028 26.367 1.00 89.88 79 ASP A CA 1
ATOM 615 C C . ASP A 1 79 ? -38.735 -3.221 27.894 1.00 89.88 79 ASP A C 1
ATOM 617 O O . ASP A 1 79 ? -39.747 -2.893 28.515 1.00 89.88 79 ASP A O 1
ATOM 621 N N . TYR A 1 80 ? -37.699 -3.791 28.514 1.00 89.31 80 TYR A N 1
ATOM 622 C CA . TYR A 1 80 ? -37.688 -4.054 29.950 1.00 89.31 80 TYR A CA 1
ATOM 623 C C . TYR A 1 80 ? -37.393 -2.780 30.748 1.00 89.31 80 TYR A C 1
ATOM 625 O O . TYR A 1 80 ? -36.440 -2.059 30.452 1.00 89.31 80 TYR A O 1
ATOM 633 N N . ASP A 1 81 ? -38.190 -2.525 31.789 1.00 89.25 81 ASP A N 1
ATOM 634 C CA . ASP A 1 81 ? -37.926 -1.469 32.766 1.00 89.25 81 ASP A CA 1
ATOM 635 C C . ASP A 1 81 ? -37.139 -2.049 33.958 1.00 89.25 81 ASP A C 1
ATOM 637 O O . ASP A 1 81 ? -37.725 -2.701 34.832 1.00 89.25 81 ASP A O 1
ATOM 641 N N . PRO A 1 82 ? -35.815 -1.811 34.029 1.00 85.19 82 PRO A N 1
ATOM 642 C CA . PRO A 1 82 ? -34.974 -2.370 35.078 1.00 85.19 82 PRO A CA 1
ATOM 643 C C . PRO A 1 82 ? -35.285 -1.790 36.456 1.00 85.19 82 PRO A C 1
ATOM 645 O O . PRO A 1 82 ? -35.034 -2.451 37.458 1.00 85.19 82 PRO A O 1
ATOM 648 N N . VAL A 1 83 ? -35.846 -0.580 36.535 1.00 87.94 83 VAL A N 1
ATOM 649 C CA . VAL A 1 83 ? -36.188 0.034 37.822 1.00 87.94 83 VAL A CA 1
ATOM 650 C C . VAL A 1 83 ? -37.450 -0.614 38.374 1.00 87.94 83 VAL A C 1
ATOM 652 O O . VAL A 1 83 ? -37.470 -1.027 39.532 1.00 87.94 83 VAL A O 1
ATOM 655 N N . ALA A 1 84 ? -38.486 -0.769 37.546 1.00 87.19 84 ALA A N 1
ATOM 656 C CA . ALA A 1 84 ? -39.707 -1.459 37.957 1.00 87.19 84 ALA A CA 1
ATOM 657 C C . ALA A 1 84 ? -39.445 -2.926 38.341 1.00 87.19 84 ALA A C 1
ATOM 659 O O . ALA A 1 84 ? -40.028 -3.415 39.310 1.00 87.19 84 ALA A O 1
ATOM 660 N N . GLY A 1 85 ? -38.552 -3.610 37.618 1.00 85.12 85 GLY A N 1
ATOM 661 C CA . GLY A 1 85 ? -38.173 -4.992 37.907 1.00 85.12 85 GLY A CA 1
ATOM 662 C C . GLY A 1 85 ? -37.452 -5.167 39.245 1.00 85.12 85 GLY A C 1
ATOM 663 O O . GLY A 1 85 ? -37.832 -6.027 40.037 1.00 85.12 85 GLY A O 1
ATOM 664 N N . GLU A 1 86 ? -36.469 -4.317 39.550 1.00 86.19 86 GLU A N 1
ATOM 665 C CA . GLU A 1 86 ? -35.752 -4.368 40.835 1.00 86.19 86 GLU A CA 1
ATOM 666 C C . GLU A 1 86 ? -36.657 -3.982 42.012 1.00 86.19 86 GLU A C 1
ATOM 668 O O . GLU A 1 86 ? -36.653 -4.639 43.053 1.00 86.19 86 GLU A O 1
ATOM 673 N N . LEU A 1 87 ? -37.523 -2.978 41.827 1.00 84.75 87 LEU A N 1
ATOM 674 C CA . LEU A 1 87 ? -38.511 -2.596 42.839 1.00 84.75 87 LEU A CA 1
ATOM 675 C C . LEU A 1 87 ? -39.526 -3.713 43.130 1.00 84.75 87 LEU A C 1
ATOM 677 O O . LEU A 1 87 ? -40.017 -3.811 44.254 1.00 84.75 87 LEU A O 1
ATOM 681 N N . ALA A 1 88 ? -39.833 -4.562 42.146 1.00 85.12 88 ALA A N 1
ATOM 682 C CA . ALA A 1 88 ? -40.720 -5.710 42.320 1.00 85.12 88 ALA A CA 1
ATOM 683 C C . ALA A 1 88 ? -40.060 -6.886 43.064 1.00 85.12 88 ALA A C 1
ATOM 685 O O . ALA A 1 88 ? -40.772 -7.702 43.652 1.00 85.12 88 ALA A O 1
ATOM 686 N N . MET A 1 89 ? -38.725 -6.977 43.051 1.00 83.19 89 MET A N 1
ATOM 687 C CA . MET A 1 89 ? -37.966 -8.029 43.740 1.00 83.19 89 MET A CA 1
ATOM 688 C C . MET A 1 89 ? -37.604 -7.679 45.190 1.00 83.19 89 MET A C 1
ATOM 690 O O . MET A 1 89 ? -37.228 -8.568 45.958 1.00 83.19 89 MET A O 1
ATOM 694 N N . LEU A 1 90 ? -37.758 -6.414 45.596 1.00 83.75 90 LEU A N 1
ATOM 695 C CA . LEU A 1 90 ? -37.513 -5.984 46.970 1.00 83.75 90 LEU A CA 1
ATOM 696 C C . LEU A 1 90 ? -38.532 -6.581 47.963 1.00 83.75 90 LEU A C 1
ATOM 698 O O . LEU A 1 90 ? -39.720 -6.733 47.652 1.00 83.75 90 LEU A O 1
ATOM 702 N N . PRO A 1 91 ? -38.110 -6.876 49.207 1.00 82.94 91 PRO A N 1
ATOM 703 C CA . PRO A 1 91 ? -39.027 -7.264 50.272 1.00 82.94 91 PRO A CA 1
ATOM 704 C C . PRO A 1 91 ? -40.103 -6.194 50.514 1.00 82.94 91 PRO A C 1
ATOM 706 O O . PRO A 1 91 ? -39.834 -4.998 50.462 1.00 82.94 91 PRO A O 1
ATOM 709 N N . ARG A 1 92 ? -41.325 -6.609 50.889 1.00 75.50 92 ARG A N 1
ATOM 710 C CA . ARG A 1 92 ? -42.438 -5.682 51.211 1.00 75.50 92 ARG A CA 1
ATOM 711 C C . ARG A 1 92 ? -42.117 -4.662 52.314 1.00 75.50 92 ARG A C 1
ATOM 713 O O . ARG A 1 92 ? -42.783 -3.637 52.391 1.00 75.50 92 ARG A O 1
ATOM 720 N N . MET A 1 93 ? -41.145 -4.967 53.169 1.00 80.94 93 MET A N 1
ATOM 721 C CA . MET A 1 93 ? -40.610 -4.087 54.208 1.00 80.94 93 MET A CA 1
ATOM 722 C C . MET A 1 93 ? -39.107 -3.938 53.964 1.00 80.94 93 MET A C 1
ATOM 724 O O . MET A 1 93 ? -38.307 -4.533 54.682 1.00 80.94 93 MET A O 1
ATOM 728 N N . PHE A 1 94 ? -38.734 -3.234 52.899 1.00 80.94 94 PHE A N 1
ATOM 729 C CA . PHE A 1 94 ? -37.330 -2.978 52.597 1.00 80.94 94 PHE A CA 1
ATOM 730 C C . PHE A 1 94 ? -36.782 -1.873 53.503 1.00 80.94 94 PHE A C 1
ATOM 732 O O . PHE A 1 94 ? -37.490 -0.939 53.892 1.00 80.94 94 PHE A O 1
ATOM 739 N N . THR A 1 95 ? -35.508 -1.996 53.843 1.00 88.38 95 THR A N 1
ATOM 740 C CA . THR A 1 95 ? -34.737 -0.984 54.565 1.00 88.38 95 THR A CA 1
ATOM 741 C C . THR A 1 95 ? -33.833 -0.218 53.599 1.00 88.38 95 THR A C 1
ATOM 743 O O . THR A 1 95 ? -33.599 -0.654 52.473 1.00 88.38 95 THR A O 1
ATOM 746 N N . GLU A 1 96 ? -33.305 0.931 54.026 1.00 87.44 96 GLU A N 1
ATOM 747 C CA . GLU A 1 96 ? -32.345 1.712 53.228 1.00 87.44 96 GLU A CA 1
ATOM 748 C C . GLU A 1 96 ? -31.097 0.888 52.868 1.00 87.44 96 GLU A C 1
ATOM 750 O O . GLU A 1 96 ? -30.622 0.953 51.738 1.00 87.44 96 GLU A O 1
ATOM 755 N N . SER A 1 97 ? -30.652 0.008 53.771 1.00 86.06 97 SER A N 1
ATOM 756 C CA . SER A 1 97 ? -29.530 -0.901 53.520 1.00 86.06 97 SER A CA 1
ATOM 757 C C . SER A 1 97 ? -29.795 -1.929 52.417 1.00 86.06 97 SER A C 1
ATOM 759 O O . SER A 1 97 ? -28.861 -2.322 51.724 1.00 86.06 97 SER A O 1
ATOM 761 N N . ASP A 1 98 ? -31.046 -2.361 52.226 1.00 84.38 98 ASP A N 1
ATOM 762 C CA . ASP A 1 98 ? -31.386 -3.307 51.152 1.00 84.38 98 ASP A CA 1
ATOM 763 C C . ASP A 1 98 ? -31.303 -2.621 49.782 1.00 84.38 98 ASP A C 1
ATOM 765 O O . ASP A 1 98 ? -30.831 -3.206 48.809 1.00 84.38 98 ASP A O 1
ATOM 769 N N . LEU A 1 99 ? -31.715 -1.351 49.719 1.00 86.12 99 LEU A N 1
ATOM 770 C CA . LEU A 1 99 ? -31.584 -0.525 48.520 1.00 86.12 99 LEU A CA 1
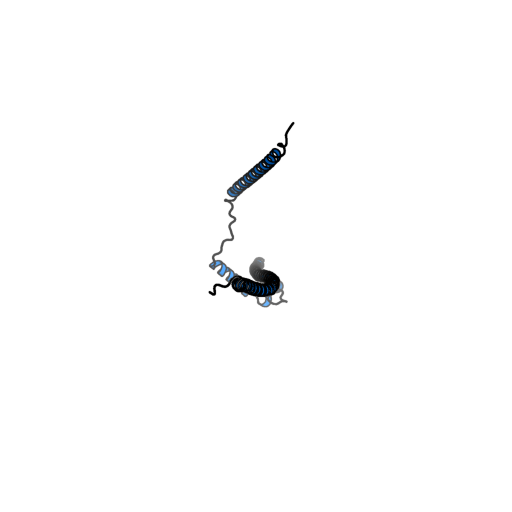ATOM 771 C C . LEU A 1 99 ? -30.120 -0.223 48.203 1.00 86.12 99 LEU A C 1
ATOM 773 O O . LEU A 1 99 ? -29.715 -0.371 47.053 1.00 86.12 99 LEU A O 1
ATOM 777 N N . GLU A 1 100 ? -29.322 0.161 49.201 1.00 88.06 100 GLU A N 1
ATOM 778 C CA . GLU A 1 100 ? -27.885 0.391 49.014 1.00 88.06 100 GLU A CA 1
ATOM 779 C C . GLU A 1 100 ? -27.170 -0.863 48.502 1.00 88.06 100 GLU A C 1
ATOM 781 O O . GLU A 1 100 ? -26.353 -0.757 47.592 1.00 88.06 100 GLU A O 1
ATOM 786 N N . ALA A 1 101 ? -27.515 -2.052 49.008 1.00 86.25 101 ALA A N 1
ATOM 787 C CA . ALA A 1 101 ? -26.931 -3.306 48.537 1.00 86.25 101 ALA A CA 1
ATOM 788 C C . ALA A 1 101 ? -27.232 -3.576 47.052 1.00 86.25 101 ALA A C 1
ATOM 790 O O . ALA A 1 101 ? -26.325 -3.923 46.294 1.00 86.25 101 ALA A O 1
ATOM 791 N N . VAL A 1 102 ? -28.482 -3.367 46.617 1.00 85.56 102 VAL A N 1
ATOM 792 C CA . VAL A 1 102 ? -28.870 -3.513 45.203 1.00 85.56 102 VAL A CA 1
ATOM 793 C C . VAL A 1 102 ? -28.172 -2.464 44.337 1.00 85.56 102 VAL A C 1
ATOM 795 O O . VAL A 1 102 ? -27.672 -2.786 43.260 1.00 85.56 102 VAL A O 1
ATOM 798 N N . VAL A 1 103 ? -28.096 -1.213 44.798 1.00 88.44 103 VAL A N 1
ATOM 799 C CA . VAL A 1 103 ? -27.409 -0.135 44.072 1.00 88.44 103 VAL A CA 1
ATOM 800 C C . VAL A 1 103 ? -25.922 -0.439 43.918 1.00 88.44 103 VAL A C 1
ATOM 802 O O . VAL A 1 103 ? -25.396 -0.284 42.819 1.00 88.44 103 VAL A O 1
ATOM 805 N N . GLU A 1 104 ? -25.259 -0.910 44.971 1.00 88.44 104 GLU A N 1
ATOM 806 C CA . GLU A 1 104 ? -23.839 -1.264 44.939 1.00 88.44 104 GLU A CA 1
ATOM 807 C C . GLU A 1 104 ? -23.579 -2.428 43.972 1.00 88.44 104 GLU A C 1
ATOM 809 O O . GLU A 1 104 ? -22.691 -2.350 43.120 1.00 88.44 104 GLU A O 1
ATOM 814 N N . GLU A 1 105 ? -24.405 -3.479 44.019 1.00 85.94 105 GLU A N 1
ATOM 815 C CA . GLU A 1 105 ? -24.303 -4.617 43.102 1.00 85.94 105 GLU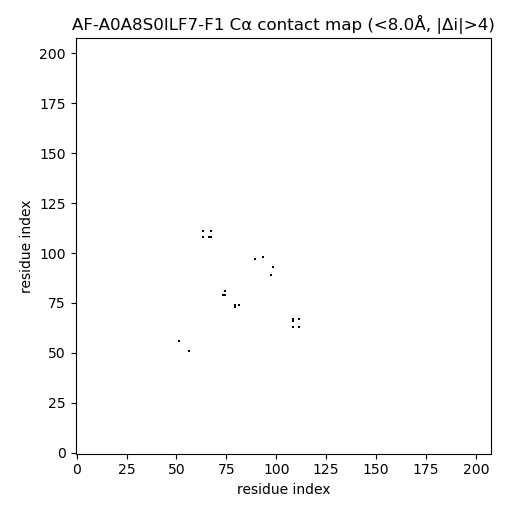 A CA 1
ATOM 816 C C . GLU A 1 105 ? -24.497 -4.181 41.640 1.00 85.94 105 GLU A C 1
ATOM 818 O O . GLU A 1 105 ? -23.699 -4.524 40.761 1.00 85.94 105 GLU A O 1
ATOM 823 N N . ARG A 1 106 ? -25.533 -3.380 41.362 1.00 87.81 106 ARG A N 1
ATOM 824 C CA . ARG A 1 106 ? -25.848 -2.905 40.005 1.00 87.81 106 ARG A CA 1
ATOM 825 C C . ARG A 1 106 ? -24.834 -1.881 39.498 1.00 87.81 106 ARG A C 1
ATOM 827 O O . ARG A 1 106 ? -24.500 -1.906 38.312 1.00 87.81 106 ARG A O 1
ATOM 834 N N . SER A 1 107 ? -24.296 -1.034 40.373 1.00 87.69 107 SER A N 1
ATOM 835 C CA . SER A 1 107 ? -23.190 -0.124 40.059 1.00 87.69 107 SER A CA 1
ATOM 836 C C . SER A 1 107 ? -21.934 -0.910 39.678 1.00 87.69 107 SER A C 1
ATOM 838 O O . SER A 1 107 ? -21.331 -0.644 38.637 1.00 87.69 107 SER A O 1
ATOM 840 N N . GLY A 1 108 ? -21.610 -1.966 40.433 1.00 87.06 108 GLY A N 1
ATOM 841 C CA . GLY A 1 108 ? -20.514 -2.875 40.104 1.00 87.06 108 GLY A CA 1
ATOM 842 C C . GLY A 1 108 ? -20.670 -3.491 38.712 1.00 87.06 108 GLY A C 1
ATOM 843 O O . GLY A 1 108 ? -19.735 -3.458 37.911 1.00 87.06 108 GLY A O 1
ATOM 844 N N . VAL A 1 109 ? -21.866 -3.985 38.369 1.00 88.50 109 VAL A N 1
ATOM 845 C CA . VAL A 1 109 ? -22.162 -4.507 37.023 1.00 88.50 109 VAL A CA 1
ATOM 846 C C . VAL A 1 109 ? -21.994 -3.423 35.953 1.00 88.50 109 VAL A C 1
ATOM 848 O O . VAL A 1 109 ? -21.339 -3.676 34.939 1.00 88.50 109 VAL A O 1
ATOM 851 N N . LEU A 1 110 ? -22.513 -2.212 36.169 1.00 89.88 110 LEU A N 1
ATOM 852 C CA . LEU A 1 110 ? -22.372 -1.095 35.230 1.00 89.88 110 LEU A CA 1
ATOM 853 C C . LEU A 1 110 ? -20.901 -0.767 34.947 1.00 89.88 110 LEU A C 1
ATOM 855 O O . LEU A 1 110 ? -20.527 -0.579 33.785 1.00 89.88 110 LEU A O 1
ATOM 859 N N . GLU A 1 111 ? -20.054 -0.745 35.976 1.00 89.81 111 GLU A N 1
ATOM 860 C CA . GLU A 1 111 ? -18.612 -0.553 35.811 1.00 89.81 111 GLU A CA 1
ATOM 861 C C . GLU A 1 111 ? -18.000 -1.645 34.926 1.00 89.81 111 GLU A C 1
ATOM 863 O O . GLU A 1 111 ? -17.220 -1.340 34.018 1.00 89.81 111 GLU A O 1
ATOM 868 N N . THR A 1 112 ? -18.396 -2.911 35.115 1.00 88.00 112 THR A N 1
ATOM 869 C CA . THR A 1 112 ? -17.908 -4.013 34.268 1.00 88.00 112 THR A CA 1
ATOM 870 C C . THR A 1 112 ? -18.326 -3.865 32.804 1.00 88.00 112 THR A C 1
ATOM 872 O O . THR A 1 112 ? -17.509 -4.102 31.907 1.00 88.00 112 THR A O 1
ATOM 875 N N . VAL A 1 113 ? -19.572 -3.453 32.543 1.00 89.88 113 VAL A N 1
ATOM 876 C CA . VAL A 1 113 ? -20.090 -3.243 31.184 1.00 89.88 113 VAL A CA 1
ATOM 877 C C . VAL A 1 113 ? -19.378 -2.068 30.531 1.00 89.88 113 VAL A C 1
ATOM 879 O O . VAL A 1 113 ? -18.915 -2.188 29.397 1.00 89.88 113 VAL A O 1
ATOM 882 N N . SER A 1 114 ? -19.248 -0.953 31.251 1.00 89.44 114 SER A N 1
ATOM 883 C CA . SER A 1 114 ? -18.570 0.254 30.779 1.00 89.44 114 SER A CA 1
ATOM 884 C C . SER A 1 114 ? -17.115 -0.036 30.413 1.00 89.44 114 SER A C 1
ATOM 886 O O . SER A 1 114 ? -16.658 0.302 29.317 1.00 89.44 114 SER A O 1
ATOM 888 N N . GLU A 1 115 ? -16.399 -0.764 31.274 1.00 89.19 115 GLU A N 1
ATOM 889 C CA . GLU A 1 115 ? -15.025 -1.172 31.006 1.00 89.19 115 GLU A CA 1
ATOM 890 C C . GLU A 1 115 ? -14.942 -2.061 29.757 1.00 89.19 115 GLU A C 1
ATOM 892 O O . GLU A 1 115 ? -14.151 -1.776 28.856 1.00 89.19 115 GLU A O 1
ATOM 897 N N . ARG A 1 116 ? -15.781 -3.097 29.644 1.00 88.25 116 ARG A N 1
ATOM 898 C CA . ARG A 1 116 ? -15.788 -3.996 28.475 1.00 88.25 116 ARG A CA 1
ATOM 899 C C . ARG A 1 116 ? -16.131 -3.276 27.185 1.00 88.25 116 ARG A C 1
ATOM 901 O O . ARG A 1 116 ? -15.478 -3.507 26.168 1.00 88.25 116 ARG A O 1
ATOM 908 N N . LEU A 1 117 ? -17.125 -2.395 27.222 1.00 90.88 117 LEU A N 1
ATOM 909 C CA . LEU A 1 117 ? -17.507 -1.595 26.071 1.00 90.88 117 LEU A CA 1
ATOM 910 C C . LEU A 1 117 ? -16.353 -0.683 25.658 1.00 90.88 117 LEU A C 1
ATOM 912 O O . LEU A 1 117 ? -16.004 -0.647 24.480 1.00 90.88 117 LEU A O 1
ATOM 916 N N . SER A 1 118 ? -15.706 -0.015 26.616 1.00 92.12 118 SER A N 1
ATOM 917 C CA . SER A 1 118 ? -14.553 0.843 26.340 1.00 92.12 118 SER A CA 1
ATOM 918 C C . SER A 1 118 ? -13.396 0.058 25.712 1.00 92.12 118 SER A C 1
ATOM 920 O O . SER A 1 118 ? -12.841 0.489 24.703 1.00 92.12 118 SER A O 1
ATOM 922 N N . GLN A 1 119 ? -13.087 -1.137 26.228 1.00 89.69 119 GLN A N 1
ATOM 923 C CA . GLN A 1 119 ? -12.055 -2.015 25.676 1.00 89.69 119 GLN A CA 1
ATOM 924 C C . GLN A 1 119 ? -12.420 -2.498 24.271 1.00 89.69 119 GLN A C 1
ATOM 926 O O . GLN A 1 119 ? -11.566 -2.507 23.383 1.00 89.69 119 GLN A O 1
ATOM 931 N N . HIS A 1 120 ? -13.680 -2.870 24.042 1.00 91.44 120 HIS A N 1
ATOM 932 C CA . HIS A 1 120 ? -14.153 -3.328 22.741 1.00 91.44 120 HIS A CA 1
ATOM 933 C C . HIS A 1 120 ? -14.117 -2.206 21.695 1.00 91.44 120 HIS A C 1
ATOM 935 O O . HIS A 1 120 ? -13.606 -2.405 20.592 1.00 91.44 120 HIS A O 1
ATOM 941 N N . VAL A 1 121 ? -14.583 -1.005 22.051 1.00 94.50 121 VAL A N 1
ATOM 942 C CA . VAL A 1 121 ? -14.516 0.185 21.191 1.00 94.50 121 VAL A CA 1
ATOM 943 C C . VAL A 1 121 ? -13.066 0.549 20.900 1.00 94.50 121 VAL A C 1
ATOM 945 O O . VAL A 1 121 ? -12.718 0.753 19.741 1.00 94.50 121 VAL A O 1
ATOM 948 N N . LEU A 1 122 ? -12.196 0.564 21.912 1.00 92.88 122 LEU A N 1
ATOM 949 C CA . LEU A 1 122 ? -10.785 0.898 21.733 1.00 92.88 122 LEU A CA 1
ATOM 950 C C . LEU A 1 122 ? -10.046 -0.152 20.889 1.00 92.88 122 LEU A C 1
ATOM 952 O O . LEU A 1 122 ? -9.211 0.202 20.059 1.00 92.88 122 LEU A O 1
ATOM 956 N N . SER A 1 123 ? -10.373 -1.437 21.055 1.00 90.38 123 SER A N 1
ATOM 957 C CA . SER A 1 123 ? -9.831 -2.528 20.236 1.00 90.38 123 SER A CA 1
ATOM 958 C C . SER A 1 123 ? -10.283 -2.428 18.779 1.00 90.38 123 SER A C 1
ATOM 960 O O . SER A 1 123 ? -9.481 -2.603 17.865 1.00 90.38 123 SER A O 1
ATOM 962 N N . ASN A 1 124 ? -11.554 -2.115 18.530 1.00 93.25 124 ASN A N 1
ATOM 963 C CA . ASN A 1 124 ? -12.038 -1.928 17.164 1.00 93.25 124 ASN A CA 1
ATOM 964 C C . ASN A 1 124 ? -11.488 -0.647 16.538 1.00 93.25 124 ASN A C 1
ATOM 966 O O . ASN A 1 124 ? -11.119 -0.652 15.367 1.00 93.25 124 ASN A O 1
ATOM 970 N N . TYR A 1 125 ? -11.350 0.422 17.319 1.00 94.44 125 TYR A N 1
ATOM 971 C CA . TYR A 1 125 ? -10.727 1.656 16.866 1.00 94.44 125 TYR A CA 1
ATOM 972 C C . TYR A 1 125 ? -9.251 1.450 16.511 1.00 94.44 125 TYR A C 1
ATOM 974 O O . TYR A 1 125 ? -8.805 1.922 15.470 1.00 94.44 125 TYR A O 1
ATOM 982 N N . SER A 1 126 ? -8.490 0.699 17.314 1.00 92.31 126 SER A N 1
ATOM 983 C CA . SER A 1 126 ? -7.085 0.414 17.002 1.00 92.31 126 SER A CA 1
ATOM 984 C C . SER A 1 126 ? -6.935 -0.407 15.719 1.00 92.31 126 SER A C 1
ATOM 986 O O . SER A 1 126 ? -6.086 -0.079 14.890 1.00 92.31 126 SER A O 1
ATOM 988 N N . LYS A 1 127 ? -7.806 -1.402 15.495 1.00 93.56 127 LYS A N 1
ATOM 989 C CA . LYS A 1 127 ? -7.878 -2.146 14.225 1.00 93.56 127 LYS A CA 1
ATOM 990 C C . LYS A 1 127 ? -8.244 -1.241 13.050 1.00 93.56 127 LYS A C 1
ATOM 992 O O . LYS A 1 127 ? -7.630 -1.343 11.994 1.00 93.56 127 LYS A O 1
ATOM 997 N N . PHE A 1 128 ? -9.217 -0.349 13.232 1.00 94.69 128 PHE A N 1
ATOM 998 C CA . PHE A 1 128 ? -9.618 0.610 12.206 1.00 94.69 128 PHE A CA 1
ATOM 999 C C . PHE A 1 128 ? -8.461 1.538 11.825 1.00 94.69 128 PHE A C 1
ATOM 1001 O O . PHE A 1 128 ? -8.142 1.663 10.647 1.00 94.69 128 PHE A O 1
ATOM 1008 N N . VAL A 1 129 ? -7.784 2.136 12.810 1.00 96.00 129 VAL A N 1
ATOM 1009 C CA . VAL A 1 129 ? -6.625 3.006 12.570 1.00 96.00 129 VAL A CA 1
ATOM 1010 C C . VAL A 1 129 ? -5.509 2.239 11.865 1.00 96.00 129 VAL A C 1
ATOM 1012 O O . VAL A 1 129 ? -4.952 2.756 10.900 1.00 96.00 129 VAL A O 1
ATOM 1015 N N . ALA A 1 130 ? -5.223 1.001 12.282 1.00 95.06 130 ALA A N 1
ATOM 1016 C CA . ALA A 1 130 ? -4.241 0.152 11.610 1.00 95.06 130 ALA A CA 1
ATOM 1017 C C . ALA A 1 130 ? -4.608 -0.082 10.131 1.00 95.06 130 ALA A C 1
ATOM 1019 O O . ALA A 1 130 ? -3.777 0.142 9.249 1.00 95.06 130 ALA A O 1
ATOM 1020 N N . GLY A 1 131 ? -5.869 -0.421 9.847 1.00 96.19 131 GLY A N 1
ATOM 1021 C CA . GLY A 1 131 ? -6.357 -0.589 8.477 1.00 96.19 131 GLY A CA 1
ATOM 1022 C C . GLY A 1 131 ? -6.243 0.691 7.644 1.00 96.19 131 GLY A C 1
ATOM 1023 O O . GLY A 1 131 ? -5.774 0.654 6.510 1.00 96.19 131 GLY A O 1
ATOM 1024 N N . VAL A 1 132 ? -6.583 1.851 8.214 1.00 96.06 132 VAL A N 1
ATOM 1025 C CA . VAL A 1 132 ? -6.423 3.148 7.534 1.00 96.06 132 VAL A CA 1
ATOM 1026 C C . VAL A 1 132 ? -4.950 3.442 7.238 1.00 96.06 132 VAL A C 1
ATOM 1028 O O . VAL A 1 132 ? -4.625 3.912 6.147 1.00 96.06 132 VAL A O 1
ATOM 1031 N N . THR A 1 133 ? -4.042 3.150 8.173 1.00 95.88 133 THR A N 1
ATOM 1032 C CA . THR A 1 133 ? -2.605 3.355 7.944 1.00 95.88 133 THR A CA 1
ATOM 1033 C C . THR A 1 133 ? -2.047 2.453 6.846 1.00 95.88 133 THR A C 1
ATOM 1035 O O . THR A 1 133 ? -1.210 2.913 6.070 1.00 95.88 133 THR A O 1
ATOM 1038 N N . GLU A 1 134 ? -2.541 1.219 6.743 1.00 97.00 134 GLU A N 1
ATOM 1039 C CA . GLU A 1 134 ? -2.151 0.263 5.705 1.00 97.00 134 GLU A CA 1
ATOM 1040 C C . GLU A 1 134 ? -2.669 0.684 4.324 1.00 97.00 134 GLU A C 1
ATOM 1042 O O . GLU A 1 134 ? -1.913 0.720 3.353 1.00 97.00 134 GLU A O 1
ATOM 1047 N N . VAL A 1 135 ? -3.932 1.107 4.231 1.00 97.75 135 VAL A N 1
ATOM 1048 C CA . VAL A 1 135 ? -4.482 1.657 2.982 1.00 97.75 135 VAL A CA 1
ATOM 1049 C C . VAL A 1 135 ? -3.670 2.874 2.530 1.00 97.75 135 VAL A C 1
ATOM 1051 O O . VAL A 1 135 ? -3.310 2.976 1.358 1.00 97.75 135 VAL A O 1
ATOM 1054 N N . ALA A 1 136 ? -3.299 3.757 3.460 1.00 96.62 136 ALA A N 1
ATOM 1055 C CA . ALA A 1 136 ? -2.468 4.916 3.152 1.00 96.62 136 ALA A CA 1
ATOM 1056 C C . ALA A 1 136 ? -1.036 4.542 2.719 1.00 96.62 136 ALA A C 1
ATOM 1058 O O . ALA A 1 136 ? -0.439 5.273 1.928 1.00 96.62 136 ALA A O 1
ATOM 1059 N N . SER A 1 137 ? -0.448 3.445 3.219 1.00 96.62 137 SER A N 1
ATOM 1060 C CA . SER A 1 137 ? 0.844 2.965 2.701 1.00 96.62 137 SER A CA 1
ATOM 1061 C C . SER A 1 137 ? 0.715 2.396 1.297 1.00 96.62 137 SER A C 1
ATOM 1063 O O . SER A 1 137 ? 1.486 2.788 0.428 1.00 96.62 137 SER A O 1
ATOM 1065 N N . VAL A 1 138 ? -0.307 1.575 1.047 1.00 97.69 138 VAL A N 1
ATOM 1066 C CA . VAL A 1 138 ? -0.554 1.001 -0.283 1.00 97.69 138 VAL A CA 1
ATOM 1067 C C . VAL A 1 138 ? -0.805 2.100 -1.318 1.00 97.69 138 VAL A C 1
ATOM 1069 O O . VAL A 1 138 ? -0.315 2.017 -2.443 1.00 97.69 138 VAL A O 1
ATOM 1072 N N . GLU A 1 139 ? -1.518 3.166 -0.948 1.00 97.25 139 GLU A N 1
ATOM 1073 C CA . GLU A 1 139 ? -1.718 4.317 -1.828 1.00 97.25 139 GLU A CA 1
ATOM 1074 C C . GLU A 1 139 ? -0.387 4.985 -2.211 1.00 97.25 139 GLU A C 1
ATOM 1076 O O . GLU A 1 139 ? -0.160 5.279 -3.388 1.00 97.25 139 GLU A O 1
ATOM 1081 N N . ARG A 1 140 ? 0.517 5.199 -1.245 1.00 97.00 140 ARG A N 1
ATOM 1082 C CA . ARG A 1 140 ? 1.844 5.778 -1.517 1.00 97.00 140 ARG A CA 1
ATOM 1083 C C . ARG A 1 140 ? 2.669 4.884 -2.436 1.00 97.00 140 ARG A C 1
ATOM 1085 O O . ARG A 1 140 ? 3.231 5.392 -3.406 1.00 97.00 140 ARG A O 1
ATOM 1092 N N . ASP A 1 141 ? 2.676 3.581 -2.180 1.00 97.56 141 ASP A N 1
ATOM 1093 C CA . ASP A 1 141 ? 3.409 2.608 -2.992 1.00 97.56 141 ASP A CA 1
ATOM 1094 C C . ASP A 1 141 ? 2.878 2.586 -4.430 1.00 97.56 141 ASP A C 1
ATOM 1096 O O . ASP A 1 141 ? 3.650 2.575 -5.390 1.00 97.56 141 ASP A O 1
ATOM 1100 N N . LEU A 1 142 ? 1.556 2.667 -4.608 1.00 97.75 142 LEU A N 1
ATOM 1101 C CA . LEU A 1 142 ? 0.938 2.737 -5.930 1.00 97.75 142 LEU A CA 1
ATOM 1102 C C . LEU A 1 142 ? 1.305 4.034 -6.665 1.00 97.75 142 LEU A C 1
ATOM 1104 O O . LEU A 1 142 ? 1.597 4.011 -7.865 1.00 97.75 142 LEU A O 1
ATOM 1108 N N . GLN A 1 143 ? 1.320 5.168 -5.961 1.00 97.62 143 GLN A N 1
ATOM 1109 C CA . GLN A 1 143 ? 1.745 6.446 -6.532 1.00 97.62 143 GLN A CA 1
ATOM 1110 C C . GLN A 1 143 ? 3.221 6.418 -6.951 1.00 97.62 143 GLN A C 1
ATOM 1112 O O . GLN A 1 143 ? 3.571 6.965 -8.002 1.00 97.62 143 GLN A O 1
ATOM 1117 N N . GLU A 1 144 ? 4.088 5.791 -6.159 1.00 97.44 144 GLU A N 1
ATOM 1118 C CA . GLU A 1 144 ? 5.502 5.622 -6.487 1.00 97.44 144 GLU A CA 1
ATOM 1119 C C . GLU A 1 144 ? 5.692 4.680 -7.678 1.00 97.44 144 GLU A C 1
ATOM 1121 O O . GLU A 1 144 ? 6.358 5.046 -8.648 1.00 97.44 144 GLU A O 1
ATOM 1126 N N . ALA A 1 145 ? 5.026 3.525 -7.676 1.00 97.81 145 ALA A N 1
ATOM 1127 C CA . ALA A 1 145 ? 5.045 2.582 -8.788 1.00 97.81 145 ALA A CA 1
ATOM 1128 C C . ALA A 1 145 ? 4.567 3.235 -10.093 1.00 97.81 145 ALA A C 1
ATOM 1130 O O . ALA A 1 145 ? 5.193 3.060 -11.140 1.00 97.81 145 ALA A O 1
ATOM 1131 N N . TYR A 1 146 ? 3.506 4.047 -10.043 1.00 97.31 146 TYR A N 1
ATOM 1132 C CA . TYR A 1 146 ? 3.019 4.786 -11.206 1.00 97.31 146 TYR A CA 1
ATOM 1133 C C . TYR A 1 146 ? 4.039 5.809 -11.718 1.00 97.31 146 TYR A C 1
ATOM 1135 O O . TYR A 1 146 ? 4.285 5.882 -12.926 1.00 97.31 146 TYR A O 1
ATOM 1143 N N . LYS A 1 147 ? 4.667 6.584 -10.823 1.00 97.44 147 LYS A N 1
ATOM 1144 C CA . LYS A 1 147 ? 5.730 7.533 -11.197 1.00 97.44 147 LYS A CA 1
ATOM 1145 C C . LYS A 1 147 ? 6.904 6.803 -11.843 1.00 97.44 147 LYS A C 1
ATOM 1147 O O . LYS A 1 147 ? 7.320 7.191 -12.931 1.00 97.44 147 LYS A O 1
ATOM 1152 N N . THR A 1 148 ? 7.372 5.716 -11.240 1.00 97.25 148 THR A N 1
ATOM 1153 C CA . THR A 1 148 ? 8.465 4.889 -11.768 1.00 97.25 148 THR A CA 1
ATOM 1154 C C . THR A 1 148 ? 8.112 4.292 -13.126 1.00 97.25 148 THR A C 1
ATOM 1156 O O . THR A 1 148 ? 8.902 4.377 -14.067 1.00 97.25 148 THR A O 1
ATOM 1159 N N . ALA A 1 149 ? 6.900 3.760 -13.290 1.00 96.94 149 ALA A N 1
ATOM 1160 C CA . ALA A 1 149 ? 6.432 3.224 -14.565 1.00 96.94 149 ALA A CA 1
ATOM 1161 C C . ALA A 1 149 ? 6.346 4.310 -15.650 1.00 96.94 149 ALA A C 1
ATOM 1163 O O . ALA A 1 149 ? 6.700 4.078 -16.806 1.00 96.94 149 ALA A O 1
ATOM 1164 N N . LYS A 1 150 ? 5.899 5.518 -15.295 1.00 97.44 150 LYS A N 1
ATOM 1165 C CA . LYS A 1 150 ? 5.829 6.648 -16.225 1.00 97.44 150 LYS A CA 1
ATOM 1166 C C . LYS A 1 150 ? 7.220 7.119 -16.649 1.00 97.44 150 LYS A C 1
ATOM 1168 O O . LYS A 1 150 ? 7.453 7.305 -17.843 1.00 97.44 150 LYS A O 1
ATOM 1173 N N . THR A 1 151 ? 8.133 7.287 -15.696 1.00 97.19 151 THR A N 1
ATOM 1174 C CA . THR A 1 151 ? 9.504 7.734 -15.963 1.00 97.19 151 THR A CA 1
ATOM 1175 C C . THR A 1 151 ? 10.262 6.705 -16.794 1.00 97.19 151 THR A C 1
ATOM 1177 O O . THR A 1 151 ? 10.765 7.048 -17.859 1.00 97.19 151 THR A O 1
ATOM 1180 N N . SER A 1 152 ? 10.231 5.430 -16.402 1.00 97.00 152 SER A N 1
ATOM 1181 C CA . SER A 1 152 ? 10.890 4.347 -17.148 1.00 97.00 152 SER A CA 1
ATOM 1182 C C . SER A 1 152 ? 10.366 4.211 -18.580 1.00 97.00 152 SER A C 1
ATOM 1184 O O . SER A 1 152 ? 11.149 4.039 -19.511 1.00 97.00 152 SER A O 1
ATOM 1186 N N . ARG A 1 153 ? 9.052 4.363 -18.808 1.00 97.00 153 ARG A N 1
ATOM 1187 C CA . ARG A 1 153 ? 8.487 4.407 -20.169 1.00 97.00 153 ARG A CA 1
ATOM 1188 C C . ARG A 1 153 ? 9.049 5.564 -20.992 1.00 97.00 153 ARG A C 1
ATOM 1190 O O . ARG A 1 153 ? 9.370 5.370 -22.163 1.00 97.00 153 ARG A O 1
ATOM 1197 N N . SER A 1 154 ? 9.167 6.749 -20.396 1.00 96.56 154 SER A N 1
ATOM 1198 C CA . SER A 1 154 ? 9.749 7.912 -21.071 1.00 96.56 154 SER A CA 1
ATOM 1199 C C . SER A 1 154 ? 11.232 7.704 -21.383 1.00 96.56 154 SER A C 1
ATOM 1201 O O . SER A 1 154 ? 11.677 8.021 -22.483 1.00 96.56 154 SER A O 1
ATOM 1203 N N . GLU A 1 155 ? 11.997 7.157 -20.440 1.00 97.50 155 GLU A N 1
ATOM 1204 C CA . GLU A 1 155 ? 13.423 6.867 -20.610 1.00 97.50 155 GLU A CA 1
ATOM 1205 C C . GLU A 1 155 ? 13.660 5.832 -21.709 1.00 97.50 155 GLU A C 1
ATOM 1207 O O . GLU A 1 155 ? 14.493 6.049 -22.585 1.00 97.50 155 GLU A O 1
ATOM 1212 N N . LEU A 1 156 ? 12.877 4.750 -21.733 1.00 97.50 156 LEU A N 1
ATOM 1213 C CA . LEU A 1 156 ? 12.958 3.733 -22.781 1.00 97.50 156 LEU A CA 1
ATOM 1214 C C . LEU A 1 156 ? 12.614 4.298 -24.161 1.00 97.50 156 LEU A C 1
ATOM 1216 O O . LEU A 1 156 ? 13.280 3.961 -25.140 1.00 97.50 156 LEU A O 1
ATOM 1220 N N . ALA A 1 157 ? 11.605 5.168 -24.259 1.00 96.69 157 ALA A N 1
ATOM 1221 C CA . ALA A 1 157 ? 11.263 5.826 -25.518 1.00 96.69 157 ALA A CA 1
ATOM 1222 C C . ALA A 1 157 ? 12.417 6.706 -26.031 1.00 96.69 157 ALA A C 1
ATOM 1224 O O . ALA A 1 157 ? 12.745 6.662 -27.220 1.00 96.69 157 ALA A O 1
ATOM 1225 N N . ASN A 1 158 ? 13.070 7.445 -25.130 1.00 96.50 158 ASN A N 1
ATOM 1226 C CA . ASN A 1 158 ? 14.230 8.272 -25.455 1.00 96.50 158 ASN A CA 1
ATOM 1227 C C . ASN A 1 158 ? 15.438 7.421 -25.868 1.00 96.50 158 ASN A C 1
ATOM 1229 O O . ASN A 1 158 ? 16.021 7.663 -26.923 1.00 96.50 158 ASN A O 1
ATOM 1233 N N . ALA A 1 159 ? 15.762 6.379 -25.098 1.00 96.56 159 ALA A N 1
ATOM 1234 C CA . ALA A 1 159 ? 16.850 5.455 -25.412 1.00 96.56 159 ALA A CA 1
ATOM 1235 C C . ALA A 1 159 ? 16.634 4.773 -26.771 1.00 96.56 159 ALA A C 1
ATOM 1237 O O . ALA A 1 159 ? 17.554 4.641 -27.575 1.00 96.56 159 ALA A O 1
ATOM 1238 N N . LEU A 1 160 ? 15.395 4.390 -27.081 1.00 96.94 160 LEU A N 1
ATOM 1239 C CA . LEU A 1 160 ? 15.040 3.808 -28.370 1.00 96.94 160 LEU A CA 1
ATOM 1240 C C . LEU A 1 160 ? 15.224 4.812 -29.519 1.00 96.94 160 LEU A C 1
ATOM 1242 O O . LEU A 1 160 ? 15.745 4.443 -30.576 1.00 96.94 160 LEU A O 1
ATOM 1246 N N . ALA A 1 161 ? 14.827 6.074 -29.332 1.00 96.19 161 ALA A N 1
ATOM 1247 C CA . ALA A 1 161 ? 15.052 7.127 -30.320 1.00 96.19 161 ALA A CA 1
ATOM 1248 C C . ALA A 1 161 ? 16.552 7.365 -30.570 1.00 96.19 161 ALA A C 1
ATOM 1250 O O . ALA A 1 161 ? 16.977 7.464 -31.724 1.00 96.19 161 ALA A O 1
ATOM 1251 N N . GLU A 1 162 ? 17.358 7.373 -29.508 1.00 96.75 162 GLU A N 1
ATOM 1252 C CA . GLU A 1 162 ? 18.810 7.523 -29.584 1.00 96.75 162 GLU A CA 1
ATOM 1253 C C . GLU A 1 162 ? 19.473 6.347 -30.315 1.00 96.75 162 GLU A C 1
ATOM 1255 O O . GLU A 1 162 ? 20.242 6.549 -31.257 1.00 96.75 162 GLU A O 1
ATOM 1260 N N . VAL A 1 163 ? 19.117 5.107 -29.966 1.00 97.56 163 VAL A N 1
ATOM 1261 C CA . VAL A 1 163 ? 19.628 3.907 -30.647 1.00 97.56 163 VAL A CA 1
ATOM 1262 C C . VAL A 1 163 ? 19.285 3.943 -32.136 1.00 97.56 163 VAL A C 1
ATOM 1264 O O . VAL A 1 163 ? 20.152 3.678 -32.971 1.00 97.56 163 VAL A O 1
ATOM 1267 N N . ARG A 1 164 ? 18.055 4.329 -32.504 1.00 96.19 164 ARG A N 1
ATOM 1268 C CA . ARG A 1 164 ? 17.659 4.474 -33.915 1.00 96.19 164 ARG A CA 1
ATOM 1269 C C . ARG A 1 164 ? 18.521 5.501 -34.649 1.00 96.19 164 ARG A C 1
ATOM 1271 O O . ARG A 1 164 ? 18.990 5.212 -35.752 1.00 96.19 164 ARG A O 1
ATOM 1278 N N . ALA A 1 165 ? 18.754 6.667 -34.051 1.00 96.38 165 ALA A N 1
ATOM 1279 C CA . ALA A 1 165 ? 19.618 7.692 -34.634 1.00 96.38 165 ALA A CA 1
ATOM 1280 C C . ALA A 1 165 ? 21.059 7.175 -34.812 1.00 96.38 165 ALA A C 1
ATOM 1282 O O . ALA A 1 165 ? 21.636 7.281 -35.900 1.00 96.38 165 ALA A O 1
ATOM 1283 N N . ASN A 1 166 ? 21.603 6.514 -33.789 1.00 96.81 166 ASN A N 1
ATOM 1284 C CA . ASN A 1 166 ? 22.952 5.949 -33.802 1.00 96.81 166 ASN A CA 1
ATOM 1285 C C . ASN A 1 166 ? 23.123 4.839 -34.852 1.00 96.81 166 ASN A C 1
ATOM 1287 O O . ASN A 1 166 ? 24.163 4.771 -35.516 1.00 96.81 166 ASN A O 1
ATOM 1291 N N . MET A 1 167 ? 22.102 4.005 -35.076 1.00 96.88 167 MET A N 1
ATOM 1292 C CA . MET A 1 167 ? 22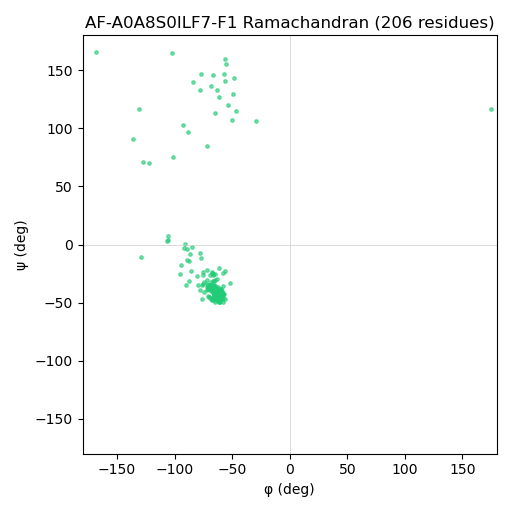.118 2.995 -36.143 1.00 96.88 167 MET A CA 1
ATOM 1293 C C . MET A 1 167 ? 22.213 3.631 -37.536 1.00 96.88 167 MET A C 1
ATOM 1295 O O . MET A 1 167 ? 22.981 3.153 -38.377 1.00 96.88 167 MET A O 1
ATOM 1299 N N . VAL A 1 168 ? 21.485 4.726 -37.787 1.00 96.75 168 VAL A N 1
ATOM 1300 C CA . VAL A 1 168 ? 21.561 5.45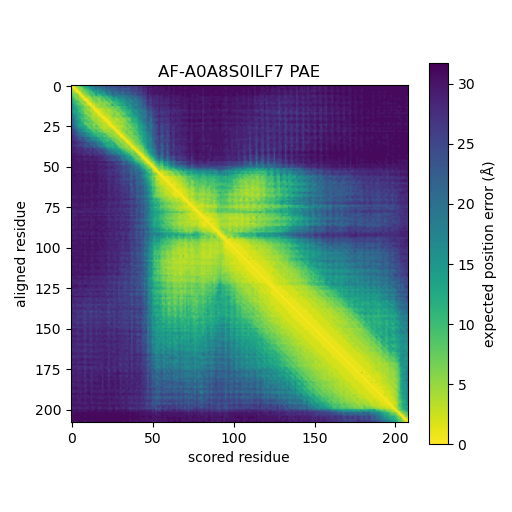6 -39.065 1.00 96.75 168 VAL A CA 1
ATOM 1301 C C . VAL A 1 168 ? 22.954 6.052 -39.269 1.00 96.75 168 VAL A C 1
ATOM 1303 O O . VAL A 1 168 ? 23.526 5.912 -40.353 1.00 96.75 168 VAL A O 1
ATOM 1306 N N . ILE A 1 169 ? 23.526 6.668 -38.232 1.00 97.00 169 ILE A N 1
ATOM 1307 C CA . ILE A 1 169 ? 24.879 7.240 -38.281 1.00 97.00 169 ILE A CA 1
ATOM 1308 C C . ILE A 1 169 ? 25.909 6.142 -38.548 1.00 97.00 169 ILE A C 1
ATOM 1310 O O . ILE A 1 169 ? 26.729 6.277 -39.452 1.00 97.00 169 ILE A O 1
ATOM 1314 N N . THR A 1 170 ? 25.821 5.016 -37.840 1.00 97.25 170 THR A N 1
ATOM 1315 C CA . THR A 1 170 ? 26.745 3.887 -38.016 1.00 97.25 170 THR A CA 1
ATOM 1316 C C . THR A 1 170 ? 26.644 3.298 -39.420 1.00 97.25 170 THR A C 1
ATOM 1318 O O . THR A 1 170 ? 27.665 2.971 -40.026 1.00 97.25 170 THR A O 1
ATOM 1321 N N . ARG A 1 171 ? 25.436 3.204 -39.989 1.00 96.94 171 ARG A N 1
ATOM 1322 C CA . ARG A 1 171 ? 25.250 2.769 -41.379 1.00 96.94 171 ARG A CA 1
ATOM 1323 C C . ARG A 1 171 ? 25.943 3.715 -42.360 1.00 96.94 171 ARG A C 1
ATOM 1325 O O . ARG A 1 171 ? 26.694 3.246 -43.214 1.00 96.94 171 ARG A O 1
ATOM 1332 N N . LYS A 1 172 ? 25.724 5.027 -42.226 1.00 96.19 172 LYS A N 1
ATOM 1333 C CA . LYS A 1 172 ? 26.382 6.039 -43.070 1.00 96.19 172 LYS A CA 1
ATOM 1334 C C . LYS A 1 172 ? 27.903 5.998 -42.911 1.00 96.19 172 LYS A C 1
ATOM 1336 O O . LYS A 1 172 ? 28.620 6.055 -43.904 1.00 96.19 172 LYS A O 1
ATOM 1341 N N . GLN A 1 173 ? 28.388 5.816 -41.686 1.00 97.12 173 GLN A N 1
ATOM 1342 C CA . GLN A 1 173 ? 29.814 5.717 -41.393 1.00 97.12 173 GLN A CA 1
ATOM 1343 C C . GLN A 1 173 ? 30.443 4.473 -42.029 1.00 97.12 173 GLN A C 1
ATOM 1345 O O . GLN A 1 173 ? 31.500 4.577 -42.644 1.00 97.12 173 GLN A O 1
ATOM 1350 N N . LYS A 1 174 ? 29.778 3.312 -41.967 1.00 97.12 174 LYS A N 1
ATOM 1351 C CA . LYS A 1 174 ? 30.239 2.094 -42.655 1.00 97.12 174 LYS A CA 1
ATOM 1352 C C . LYS A 1 174 ? 30.293 2.278 -44.172 1.00 97.12 174 LYS A C 1
ATOM 1354 O O . LYS A 1 174 ? 31.254 1.840 -44.798 1.00 97.12 174 LYS A O 1
ATOM 1359 N N . GLN A 1 175 ? 29.297 2.944 -44.760 1.00 97.06 175 GLN A N 1
ATOM 1360 C CA . GLN A 1 175 ? 29.296 3.244 -46.193 1.00 97.06 175 GLN A CA 1
ATOM 1361 C C . GLN A 1 175 ? 30.457 4.173 -46.571 1.00 97.06 175 GLN A C 1
ATOM 1363 O O . GLN A 1 175 ? 31.180 3.883 -47.521 1.00 97.06 175 GLN A O 1
ATOM 1368 N N . LYS A 1 176 ? 30.674 5.244 -45.799 1.00 97.38 176 LYS A N 1
ATOM 1369 C CA . LYS A 1 176 ? 31.803 6.163 -45.984 1.00 97.38 176 LYS A CA 1
ATOM 1370 C C . LYS A 1 176 ? 33.143 5.427 -45.904 1.00 97.38 176 LYS A C 1
ATOM 1372 O O . LYS A 1 176 ? 33.937 5.537 -46.829 1.00 97.38 176 LYS A O 1
ATOM 1377 N N . GLN A 1 177 ? 33.350 4.608 -44.872 1.00 96.94 177 GLN A N 1
ATOM 1378 C CA . GLN A 1 177 ? 34.569 3.806 -44.718 1.00 96.94 177 GLN A CA 1
ATOM 1379 C C . GLN A 1 177 ? 34.785 2.834 -45.887 1.00 96.94 177 GLN A C 1
ATOM 1381 O O . GLN A 1 177 ? 35.916 2.629 -46.317 1.00 96.94 177 GLN A O 1
ATOM 1386 N N . GLY A 1 178 ? 33.718 2.228 -46.417 1.00 97.06 178 GLY A N 1
ATOM 1387 C CA . GLY A 1 178 ? 33.804 1.373 -47.603 1.00 97.06 178 GLY A CA 1
ATOM 1388 C C . GLY A 1 178 ? 34.270 2.137 -48.846 1.00 97.06 178 GLY A C 1
ATOM 1389 O O . GLY A 1 178 ? 35.165 1.675 -49.552 1.00 97.06 178 GLY A O 1
ATOM 1390 N N . LEU A 1 179 ? 33.709 3.327 -49.078 1.00 96.94 179 LEU A N 1
ATOM 1391 C CA . LEU A 1 179 ? 34.107 4.198 -50.187 1.00 96.94 179 LEU A CA 1
ATOM 1392 C C . LEU A 1 179 ? 35.547 4.703 -50.035 1.00 96.94 179 LEU A C 1
ATOM 1394 O O . LEU A 1 179 ? 36.292 4.696 -51.008 1.00 96.94 179 LEU A O 1
ATOM 1398 N N . GLU A 1 180 ? 35.959 5.085 -48.825 1.00 97.19 180 GLU A N 1
ATOM 1399 C CA . GLU A 1 180 ? 37.335 5.508 -48.529 1.00 97.19 180 GLU A CA 1
ATOM 1400 C C . GLU A 1 180 ? 38.346 4.388 -48.796 1.00 97.19 180 GLU A C 1
ATOM 1402 O O . GLU A 1 180 ? 39.385 4.631 -49.408 1.00 97.19 180 GLU A O 1
ATOM 1407 N N . ARG A 1 181 ? 38.027 3.144 -48.414 1.00 96.94 181 ARG A N 1
ATOM 1408 C CA . ARG A 1 181 ? 38.869 1.978 -48.730 1.00 96.94 181 ARG A CA 1
ATOM 1409 C C . ARG A 1 181 ? 39.011 1.778 -50.236 1.00 96.94 181 ARG A C 1
ATOM 1411 O O . ARG A 1 181 ? 40.122 1.588 -50.718 1.00 96.94 181 ARG A O 1
ATOM 1418 N N . MET A 1 182 ? 37.905 1.852 -50.976 1.00 96.56 182 MET A N 1
ATOM 1419 C CA . MET A 1 182 ? 37.922 1.710 -52.433 1.00 96.56 182 MET A CA 1
ATOM 1420 C C . MET A 1 182 ? 38.731 2.831 -53.100 1.00 96.56 182 MET A C 1
ATOM 1422 O O . MET A 1 182 ? 39.559 2.557 -53.966 1.00 96.56 182 MET A O 1
ATOM 1426 N N . LEU A 1 183 ? 38.562 4.080 -52.657 1.00 97.00 183 LEU A N 1
ATOM 1427 C CA . LEU A 1 183 ? 39.366 5.209 -53.126 1.00 97.00 183 LEU A CA 1
ATOM 1428 C C . LEU A 1 183 ? 40.864 4.965 -52.888 1.00 97.00 183 LEU A C 1
ATOM 1430 O O . LEU A 1 183 ? 41.657 5.143 -53.809 1.00 97.00 183 LEU A O 1
ATOM 1434 N N . GLY A 1 184 ? 41.237 4.497 -51.692 1.00 96.25 184 GLY A N 1
ATOM 1435 C CA . GLY A 1 184 ? 42.620 4.146 -51.364 1.00 96.25 184 GLY A CA 1
ATOM 1436 C C . GLY A 1 184 ? 43.193 3.073 -52.295 1.00 96.25 184 GLY A C 1
ATOM 1437 O O . GLY A 1 184 ? 44.300 3.231 -52.802 1.00 96.25 184 GLY A O 1
ATOM 1438 N N . THR A 1 185 ? 42.421 2.026 -52.613 1.00 96.12 185 THR A N 1
ATOM 1439 C CA . THR A 1 185 ? 42.868 0.999 -53.576 1.00 96.12 185 THR A CA 1
ATOM 1440 C C . THR A 1 185 ? 43.036 1.547 -54.995 1.00 96.12 185 THR A C 1
ATOM 1442 O O . THR A 1 185 ? 43.994 1.197 -55.678 1.00 96.12 185 THR A O 1
ATOM 1445 N N . LEU A 1 186 ? 42.154 2.447 -55.444 1.00 96.44 186 LEU A N 1
ATOM 1446 C CA . LEU A 1 186 ? 42.270 3.074 -56.764 1.00 96.44 186 LEU A CA 1
ATOM 1447 C C . LEU A 1 186 ? 43.476 4.017 -56.851 1.00 96.44 186 LEU A C 1
ATOM 1449 O O . LEU A 1 186 ? 44.125 4.078 -57.893 1.00 96.44 186 LEU A O 1
ATOM 1453 N N . GLN A 1 187 ? 43.801 4.728 -55.767 1.00 96.06 187 GLN A N 1
ATOM 1454 C CA . GLN A 1 187 ? 45.015 5.543 -55.683 1.00 96.06 187 GLN A CA 1
ATOM 1455 C C . GLN A 1 187 ? 46.272 4.678 -55.791 1.00 96.06 187 GLN A C 1
ATOM 1457 O O . GLN A 1 187 ? 47.118 4.965 -56.633 1.00 96.06 187 GLN A O 1
ATOM 1462 N N . GLN A 1 188 ? 46.344 3.572 -55.045 1.00 95.44 188 GLN A N 1
ATOM 1463 C CA . GLN A 1 188 ? 47.457 2.619 -55.137 1.00 95.44 188 GLN A CA 1
ATOM 1464 C C . GLN A 1 188 ? 47.617 2.048 -56.553 1.00 95.44 188 GLN A C 1
ATOM 1466 O O . GLN A 1 188 ? 48.729 1.968 -57.070 1.00 95.44 188 GLN A O 1
ATOM 1471 N N . LEU A 1 189 ? 46.511 1.691 -57.218 1.00 95.44 189 LEU A N 1
ATOM 1472 C CA . LEU A 1 189 ? 46.543 1.215 -58.605 1.00 95.44 189 LEU A CA 1
ATOM 1473 C C . LEU A 1 189 ? 47.020 2.297 -59.581 1.00 95.44 189 LEU A C 1
ATOM 1475 O O . LEU A 1 189 ? 47.791 1.999 -60.491 1.00 95.44 189 LEU A O 1
ATOM 1479 N N . ARG A 1 190 ? 46.595 3.552 -59.397 1.00 94.88 190 ARG A N 1
ATOM 1480 C CA . ARG A 1 190 ? 47.051 4.684 -60.214 1.00 94.88 190 ARG A CA 1
ATOM 1481 C C . ARG A 1 190 ? 48.544 4.949 -60.031 1.00 94.88 190 ARG A C 1
ATOM 1483 O O . ARG A 1 190 ? 49.233 5.191 -61.016 1.00 94.88 190 ARG A O 1
ATOM 1490 N N . GLU A 1 191 ? 49.035 4.915 -58.796 1.00 94.56 191 GLU A N 1
ATOM 1491 C CA . GLU A 1 191 ? 50.459 5.069 -58.485 1.00 94.56 191 GLU A CA 1
ATOM 1492 C C . GLU A 1 191 ? 51.285 3.944 -59.119 1.00 94.56 191 GLU A C 1
ATOM 1494 O O . GLU A 1 191 ? 52.280 4.215 -59.788 1.00 94.56 191 GLU A O 1
ATOM 1499 N N . ALA A 1 192 ? 50.828 2.694 -59.003 1.00 93.44 192 ALA A N 1
ATOM 1500 C CA . ALA A 1 192 ? 51.467 1.549 -59.645 1.00 93.44 192 ALA A CA 1
ATOM 1501 C C . ALA A 1 192 ? 51.469 1.659 -61.181 1.00 93.44 192 ALA A C 1
ATOM 1503 O O . ALA A 1 192 ? 52.490 1.382 -61.809 1.00 93.44 192 ALA A O 1
ATOM 1504 N N . ALA A 1 193 ? 50.364 2.103 -61.791 1.00 91.94 193 ALA A N 1
ATOM 1505 C CA . ALA A 1 193 ? 50.278 2.328 -63.235 1.00 91.94 193 ALA A CA 1
ATOM 1506 C C . ALA A 1 193 ? 51.230 3.440 -63.700 1.00 91.94 193 ALA A C 1
ATOM 1508 O O . ALA A 1 193 ? 51.948 3.268 -64.680 1.00 91.94 193 ALA A O 1
ATOM 1509 N N . HIS A 1 194 ? 51.305 4.549 -62.960 1.00 92.88 194 HIS A N 1
ATOM 1510 C CA . HIS A 1 194 ? 52.241 5.632 -63.254 1.00 92.88 194 HIS A CA 1
ATOM 1511 C C . HIS A 1 194 ? 53.703 5.171 -63.146 1.00 92.88 194 HIS A C 1
ATOM 1513 O O . HIS A 1 194 ? 54.522 5.520 -63.994 1.00 92.88 194 HIS A O 1
ATOM 1519 N N . LEU A 1 195 ? 54.044 4.369 -62.130 1.00 91.25 195 LEU A N 1
ATOM 1520 C CA . LE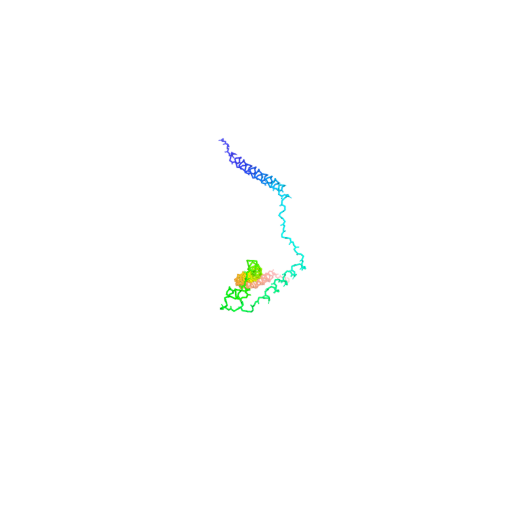U A 1 195 ? 55.373 3.760 -62.007 1.00 91.25 195 LEU A CA 1
ATOM 1521 C C . LEU A 1 195 ? 55.669 2.804 -63.170 1.00 91.25 195 LEU A C 1
ATOM 1523 O O . LEU A 1 195 ? 56.764 2.841 -63.724 1.00 91.25 195 LEU A O 1
ATOM 1527 N N . HIS A 1 196 ? 54.700 1.978 -63.568 1.00 89.31 196 HIS A N 1
ATOM 1528 C CA . HIS A 1 196 ? 54.835 1.073 -64.707 1.00 89.31 196 HIS A CA 1
ATOM 1529 C C . HIS A 1 196 ? 55.086 1.831 -66.021 1.00 89.31 196 HIS A C 1
ATOM 1531 O O . HIS A 1 196 ? 55.998 1.479 -66.767 1.00 89.31 196 HIS A O 1
ATOM 1537 N N . ASP A 1 197 ? 54.332 2.896 -66.293 1.00 87.06 197 ASP A N 1
ATOM 1538 C CA . ASP A 1 197 ? 54.518 3.712 -67.497 1.00 87.06 197 ASP A CA 1
ATOM 1539 C C . ASP A 1 197 ? 55.842 4.487 -67.464 1.00 87.06 197 ASP A C 1
ATOM 1541 O O . ASP A 1 197 ? 56.540 4.556 -68.477 1.00 87.06 197 ASP A O 1
ATOM 1545 N N . ALA A 1 198 ? 56.251 4.997 -66.298 1.00 84.31 198 ALA A N 1
ATOM 1546 C CA . ALA A 1 198 ? 57.562 5.619 -66.121 1.00 84.31 198 ALA A CA 1
ATOM 1547 C C . ALA A 1 198 ? 58.711 4.637 -66.404 1.00 84.31 198 ALA A C 1
ATOM 1549 O O . ALA A 1 198 ? 59.688 5.011 -67.048 1.00 84.31 198 ALA A O 1
ATOM 1550 N N . LEU A 1 199 ? 58.588 3.372 -65.989 1.00 83.94 199 LEU A N 1
ATOM 1551 C CA . LEU A 1 199 ? 59.559 2.324 -66.318 1.00 83.94 199 LEU A CA 1
ATOM 1552 C C . LEU A 1 199 ? 59.538 1.967 -67.809 1.00 83.94 199 LEU A C 1
ATOM 1554 O O . LEU A 1 199 ? 60.592 1.782 -68.407 1.00 83.94 199 LEU A O 1
ATOM 1558 N N . ARG A 1 200 ? 58.354 1.913 -68.428 1.00 79.56 200 ARG A N 1
ATOM 1559 C CA . ARG A 1 200 ? 58.189 1.569 -69.847 1.00 79.56 200 ARG A CA 1
ATOM 1560 C C . ARG A 1 200 ? 58.719 2.645 -70.798 1.00 79.56 200 ARG A C 1
ATOM 1562 O O . ARG A 1 200 ? 59.221 2.317 -71.869 1.00 79.56 200 ARG A O 1
ATOM 1569 N N . HIS A 1 201 ? 58.593 3.917 -70.429 1.00 69.19 201 HIS A N 1
ATOM 1570 C CA . HIS A 1 201 ? 59.081 5.050 -71.220 1.00 69.19 201 HIS A CA 1
ATOM 1571 C C . HIS A 1 201 ? 60.483 5.525 -70.804 1.00 69.19 201 HIS A C 1
ATOM 1573 O O . HIS A 1 201 ? 61.146 6.212 -71.577 1.00 69.19 201 HIS A O 1
ATOM 1579 N N . GLY A 1 202 ? 60.942 5.156 -69.605 1.00 58.84 202 GLY A N 1
ATOM 1580 C CA . GLY A 1 202 ? 62.246 5.514 -69.045 1.00 58.84 202 GLY A CA 1
ATOM 1581 C C . GLY A 1 202 ? 63.375 4.527 -69.342 1.00 58.84 202 GLY A C 1
ATOM 1582 O O . GLY A 1 202 ? 64.495 4.771 -68.905 1.00 58.84 202 GLY A O 1
ATOM 1583 N N . THR A 1 203 ? 63.128 3.435 -70.071 1.00 52.75 203 THR A N 1
ATOM 1584 C CA . THR A 1 203 ? 64.193 2.574 -70.603 1.00 52.75 203 THR A CA 1
ATOM 1585 C C . THR A 1 203 ? 64.654 3.083 -71.973 1.00 52.75 203 THR A C 1
ATOM 1587 O O . THR A 1 203 ? 64.026 2.736 -72.979 1.00 52.75 203 THR A O 1
ATOM 1590 N N . PRO A 1 204 ? 65.745 3.870 -72.080 1.00 50.34 204 PRO A N 1
ATOM 1591 C CA . PRO A 1 204 ? 66.491 3.906 -73.323 1.00 50.34 204 PRO A CA 1
ATOM 1592 C C . PRO A 1 204 ? 67.065 2.507 -73.566 1.00 50.34 204 PRO A C 1
ATOM 1594 O O . PRO A 1 204 ? 67.605 1.866 -72.666 1.00 50.34 204 PRO A O 1
ATOM 1597 N N . LEU A 1 205 ? 66.886 2.050 -74.800 1.00 51.19 205 LEU A N 1
ATOM 1598 C CA . LEU A 1 205 ? 67.495 0.877 -75.415 1.00 51.19 205 LEU A CA 1
ATOM 1599 C C . LEU A 1 205 ? 68.890 0.560 -74.842 1.00 51.19 205 LEU A C 1
ATOM 1601 O O . LEU A 1 205 ? 69.872 1.210 -75.187 1.00 51.19 205 LEU A O 1
ATOM 1605 N N . LEU A 1 206 ? 68.976 -0.491 -74.027 1.00 51.03 206 LEU A N 1
ATOM 1606 C CA . LEU A 1 206 ? 70.166 -1.336 -73.948 1.00 51.03 206 LEU A CA 1
ATOM 1607 C C . LEU A 1 206 ? 69.869 -2.599 -74.755 1.00 51.03 206 LEU A C 1
ATOM 1609 O O . LEU A 1 206 ? 69.573 -3.664 -74.221 1.00 51.03 206 LEU A O 1
ATOM 1613 N N . THR A 1 207 ? 69.911 -2.439 -76.071 1.00 48.00 207 THR A N 1
ATOM 1614 C CA . THR A 1 207 ? 70.091 -3.534 -77.021 1.00 48.00 207 THR A CA 1
ATOM 1615 C C . THR A 1 207 ? 71.189 -3.112 -77.983 1.00 48.00 207 THR A C 1
ATOM 1617 O O . THR A 1 207 ? 70.984 -2.160 -78.736 1.00 48.00 207 THR A O 1
ATOM 1620 N N . CYS A 1 208 ? 72.278 -3.886 -77.928 1.00 38.19 208 CYS A N 1
ATOM 1621 C CA . CYS A 1 208 ? 73.469 -3.903 -78.783 1.00 38.19 208 CYS A CA 1
ATOM 1622 C C . CYS A 1 208 ? 74.550 -2.858 -78.484 1.00 38.19 208 CYS A C 1
ATOM 1624 O O . CYS A 1 208 ? 74.319 -1.651 -78.698 1.00 38.19 208 CYS A O 1
#